Protein AF-A0A6A6ZKW9-F1 (afdb_monomer_lite)

pLDDT: mean 72.78, std 17.3, range [26.0, 94.5]

Organism: NCBI:txid1469910

Secondary structure (DSSP, 8-state):
--SS-S-BTT-EETTEEGGGHHHHHT-EE-TTT-TT-EEPPPSSTTS-PPPTT-GGGEES-EEGGGGGGG-TTEEEESSS----SS--PPP-EEEEEESSSSSPPEE-TTTTHHHHHHHHHTTT---SPPTTEEEEEPPGGG--GGGS---TTT-S-----EEEEETTEEEEEESS---B---SS----B---SEEEEEES--------S-PPP--------

Structure (mmCIF, N/CA/C/O backbone):
data_AF-A0A6A6ZKW9-F1
#
_entry.id   AF-A0A6A6ZKW9-F1
#
loop_
_atom_site.group_PDB
_atom_site.id
_atom_site.type_symbol
_atom_site.label_atom_id
_atom_site.label_alt_id
_atom_site.label_comp_id
_atom_site.label_asym_id
_atom_site.label_entity_id
_atom_site.label_seq_id
_atom_site.pdbx_PDB_ins_code
_atom_site.Cartn_x
_atom_site.Cartn_y
_atom_site.Cartn_z
_atom_site.occupancy
_atom_site.B_iso_or_equiv
_atom_site.auth_seq_id
_atom_site.auth_comp_id
_atom_site.auth_asym_id
_atom_site.auth_atom_id
_atom_site.pdbx_PDB_model_num
ATOM 1 N N . MET A 1 1 ? -8.886 -6.008 -12.841 1.00 26.00 1 MET A N 1
ATOM 2 C CA . MET A 1 1 ? -8.686 -6.146 -11.377 1.00 26.00 1 MET A CA 1
ATOM 3 C C . MET A 1 1 ? -8.340 -7.610 -11.151 1.00 26.00 1 MET A C 1
ATOM 5 O O . MET A 1 1 ? -9.188 -8.441 -11.425 1.00 26.00 1 MET A O 1
ATOM 9 N N . THR A 1 2 ? -7.098 -7.978 -10.854 1.00 32.62 2 THR A N 1
ATOM 10 C CA . THR A 1 2 ? -6.293 -7.425 -9.756 1.00 32.62 2 THR A CA 1
ATOM 11 C C . THR A 1 2 ? -4.821 -7.342 -10.152 1.00 32.62 2 THR A C 1
ATOM 13 O O . THR A 1 2 ? -4.245 -8.343 -10.561 1.00 32.62 2 THR A O 1
ATOM 16 N N . ALA A 1 3 ? -4.225 -6.161 -9.970 1.00 39.31 3 ALA A N 1
ATOM 17 C CA . ALA A 1 3 ? -2.783 -6.031 -9.835 1.00 39.31 3 ALA A CA 1
ATOM 18 C C . ALA A 1 3 ? -2.370 -6.891 -8.633 1.00 39.31 3 ALA A C 1
ATOM 20 O O . ALA A 1 3 ? -2.739 -6.564 -7.505 1.00 39.31 3 ALA A O 1
ATOM 21 N N . LEU A 1 4 ? -1.678 -7.996 -8.914 1.00 49.12 4 LEU A N 1
ATOM 22 C CA . LEU A 1 4 ? -1.012 -8.905 -7.979 1.00 49.12 4 LEU A CA 1
ATOM 23 C C . LEU A 1 4 ? -1.960 -9.631 -6.989 1.00 49.12 4 LEU A C 1
ATOM 25 O O . LEU A 1 4 ? -2.783 -9.040 -6.292 1.00 49.12 4 LEU A O 1
ATOM 29 N N . GLY A 1 5 ? -1.859 -10.963 -6.955 1.00 55.72 5 GLY A N 1
ATOM 30 C CA . GLY A 1 5 ? -2.664 -11.853 -6.109 1.00 55.72 5 GLY A CA 1
ATOM 31 C C . GLY A 1 5 ? -2.456 -11.659 -4.592 1.00 55.72 5 GLY A C 1
ATOM 32 O O . GLY A 1 5 ? -1.888 -10.663 -4.156 1.00 55.72 5 GLY A O 1
ATOM 33 N N . PRO A 1 6 ? -2.877 -12.611 -3.737 1.00 57.44 6 PRO A N 1
ATOM 34 C CA . PRO A 1 6 ? -2.812 -12.495 -2.269 1.00 57.44 6 PRO A CA 1
ATOM 35 C C . PRO A 1 6 ? -1.389 -12.403 -1.675 1.00 57.44 6 PRO A C 1
ATOM 37 O O . PRO A 1 6 ? -1.235 -12.391 -0.457 1.00 57.44 6 PRO A O 1
ATOM 40 N N . ASN A 1 7 ? -0.358 -12.302 -2.510 1.00 70.75 7 ASN A N 1
ATOM 41 C CA . ASN A 1 7 ? 1.054 -12.453 -2.178 1.00 70.75 7 ASN A CA 1
ATOM 42 C C . ASN A 1 7 ? 1.712 -11.142 -1.723 1.00 70.75 7 ASN A C 1
ATOM 44 O O . ASN A 1 7 ? 2.903 -10.920 -1.940 1.00 70.75 7 ASN A O 1
ATOM 48 N N . TYR A 1 8 ? 0.946 -10.233 -1.126 1.00 74.75 8 TYR A N 1
ATOM 49 C CA . TYR A 1 8 ? 1.520 -9.031 -0.537 1.00 74.75 8 TYR A CA 1
ATOM 50 C C . TYR A 1 8 ? 2.124 -9.361 0.824 1.00 74.75 8 TYR A C 1
ATOM 52 O O . TYR A 1 8 ? 1.479 -9.976 1.676 1.00 74.75 8 TYR A O 1
ATOM 60 N N . ILE A 1 9 ? 3.343 -8.882 1.065 1.00 82.19 9 ILE A N 1
ATOM 61 C CA . ILE A 1 9 ? 3.972 -8.925 2.387 1.00 82.19 9 ILE A CA 1
ATOM 62 C C . ILE A 1 9 ? 3.022 -8.317 3.432 1.00 82.19 9 ILE A C 1
ATOM 64 O O . ILE A 1 9 ? 2.479 -7.227 3.252 1.00 82.19 9 ILE A O 1
ATOM 68 N N . GLY A 1 10 ? 2.814 -9.043 4.532 1.00 81.94 10 GLY A N 1
ATOM 69 C CA . GLY A 1 10 ? 1.902 -8.653 5.614 1.00 81.94 10 GLY A CA 1
ATOM 70 C C . GLY A 1 10 ? 0.422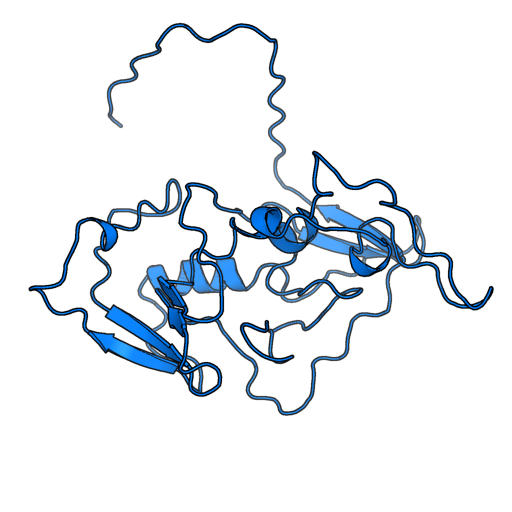 -8.938 5.344 1.00 81.94 10 GLY A C 1
ATOM 71 O O . GLY A 1 10 ? -0.390 -8.815 6.259 1.00 81.94 10 GLY A O 1
ATOM 72 N N . GLY A 1 11 ? 0.059 -9.344 4.126 1.00 86.56 11 GLY A N 1
ATOM 73 C CA . GLY A 1 11 ? -1.304 -9.699 3.751 1.00 86.56 11 GLY A CA 1
ATOM 74 C C . GLY A 1 11 ? -2.300 -8.560 3.920 1.00 86.56 11 GLY A C 1
ATOM 75 O O . GLY A 1 11 ? -2.074 -7.432 3.476 1.00 86.56 11 GLY A O 1
ATOM 76 N N . PHE A 1 12 ? -3.433 -8.873 4.548 1.00 86.19 12 PHE A N 1
ATOM 77 C CA . PHE A 1 12 ? -4.554 -7.952 4.698 1.00 86.19 12 PHE A CA 1
ATOM 78 C C . PHE A 1 12 ? -4.962 -7.797 6.161 1.00 86.19 12 PHE A C 1
ATOM 80 O O . PHE A 1 12 ? -5.108 -8.780 6.888 1.00 86.19 12 PHE A O 1
ATOM 87 N N . VAL A 1 13 ? -5.250 -6.561 6.563 1.00 87.31 13 VAL A N 1
ATOM 88 C CA . VAL A 1 13 ? -5.859 -6.233 7.854 1.00 87.31 13 VAL A CA 1
ATOM 89 C C . VAL A 1 13 ? -7.264 -5.704 7.601 1.00 87.31 13 VAL A C 1
ATOM 91 O O . VAL A 1 13 ? -7.449 -4.685 6.937 1.00 87.31 13 VAL A O 1
ATOM 94 N N . ARG A 1 14 ? -8.286 -6.445 8.051 1.00 84.31 14 ARG A N 1
ATOM 95 C CA . ARG A 1 14 ? -9.705 -6.139 7.754 1.00 84.31 14 ARG A CA 1
ATOM 96 C C . ARG A 1 14 ? -9.946 -5.785 6.269 1.00 84.31 14 ARG A C 1
ATOM 98 O O . ARG A 1 14 ? -10.653 -4.835 5.958 1.00 84.31 14 ARG A O 1
ATOM 105 N N . GLY A 1 15 ? -9.337 -6.524 5.341 1.00 82.25 15 GLY A N 1
ATOM 106 C CA . GLY A 1 15 ? -9.510 -6.315 3.895 1.00 82.25 15 GLY A CA 1
ATOM 107 C C . GLY A 1 15 ? -8.736 -5.137 3.287 1.00 82.25 15 GLY A C 1
ATOM 108 O O . GLY A 1 15 ? -8.914 -4.857 2.105 1.00 82.25 15 GLY A O 1
ATOM 109 N N . LEU A 1 16 ? -7.880 -4.452 4.050 1.00 87.75 16 LEU A N 1
ATOM 110 C CA . LEU A 1 16 ? -6.935 -3.462 3.526 1.00 87.75 16 LEU A CA 1
ATOM 111 C C . LEU A 1 16 ? -5.546 -4.099 3.368 1.00 87.75 16 LEU A C 1
ATOM 113 O O . LEU A 1 16 ? -5.110 -4.782 4.299 1.00 87.75 16 LEU A O 1
ATOM 117 N N . PRO A 1 17 ? -4.850 -3.899 2.234 1.00 88.06 17 PRO A N 1
ATOM 118 C CA . PRO A 1 17 ? -3.503 -4.425 2.035 1.00 88.06 17 PRO A CA 1
ATOM 119 C C . PRO A 1 17 ? -2.532 -3.765 3.016 1.00 88.06 17 PRO A C 1
ATOM 121 O O . PRO A 1 17 ? -2.342 -2.549 2.995 1.00 88.06 17 PRO A O 1
ATOM 124 N N . VAL A 1 18 ? -1.902 -4.569 3.872 1.00 90.19 18 VAL A N 1
ATOM 125 C CA . VAL A 1 18 ? -0.983 -4.086 4.913 1.00 90.19 18 VAL A CA 1
ATOM 126 C C . VAL A 1 18 ? 0.213 -3.373 4.291 1.00 90.19 18 VAL A C 1
ATOM 128 O O . VAL A 1 18 ? 0.577 -2.278 4.723 1.00 90.19 18 VAL A O 1
ATOM 131 N N . MET A 1 19 ? 0.762 -3.936 3.214 1.00 89.50 19 MET A N 1
ATOM 132 C CA . MET A 1 19 ? 1.880 -3.340 2.491 1.00 89.50 19 MET A CA 1
ATOM 133 C C . MET A 1 19 ? 1.607 -1.903 2.053 1.00 89.50 19 MET A C 1
ATOM 135 O O . MET A 1 19 ? 2.557 -1.142 2.021 1.00 89.50 19 MET A O 1
ATOM 139 N N . PHE A 1 20 ? 0.355 -1.524 1.777 1.00 89.81 20 PHE A N 1
ATOM 140 C CA . PHE A 1 20 ? -0.055 -0.196 1.303 1.00 89.81 20 PHE A CA 1
ATOM 141 C C . PHE A 1 20 ? -0.958 0.535 2.308 1.00 89.81 20 PHE A C 1
ATOM 143 O O . PHE A 1 20 ? -1.770 1.366 1.907 1.00 89.81 20 PHE A O 1
ATOM 150 N N . LEU A 1 21 ? -0.865 0.207 3.601 1.00 91.56 21 LEU A N 1
ATOM 151 C CA . LEU A 1 21 ? -1.880 0.571 4.593 1.00 91.56 21 LEU A CA 1
ATOM 152 C C . LEU A 1 21 ? -2.215 2.071 4.636 1.00 91.56 21 LEU A C 1
ATOM 154 O O . LEU A 1 21 ? -3.399 2.399 4.671 1.00 91.56 21 LEU A O 1
ATOM 158 N N . ASP A 1 22 ? -1.230 2.971 4.587 1.00 91.56 22 ASP A N 1
ATOM 159 C CA . ASP A 1 22 ? -1.482 4.420 4.614 1.00 91.56 22 ASP A CA 1
ATOM 160 C C . ASP A 1 22 ? -2.340 4.846 3.430 1.00 91.56 22 ASP A C 1
ATOM 162 O O . ASP A 1 22 ? -3.392 5.447 3.624 1.00 91.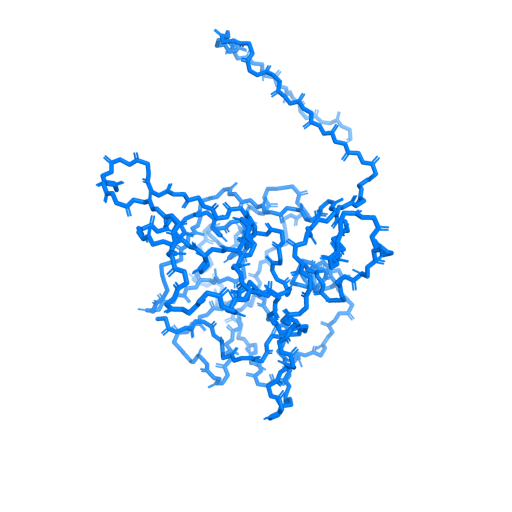56 22 ASP A O 1
ATOM 166 N N . ALA A 1 23 ? -1.938 4.477 2.214 1.00 88.69 23 ALA A N 1
ATOM 167 C CA . ALA A 1 23 ? -2.688 4.800 1.005 1.00 88.69 23 ALA A CA 1
ATOM 168 C C . ALA A 1 23 ? -4.054 4.107 0.983 1.00 88.69 23 ALA A C 1
ATOM 170 O O . ALA A 1 23 ? -5.062 4.711 0.616 1.00 88.69 23 ALA A O 1
ATOM 171 N N . ALA A 1 24 ? -4.113 2.860 1.447 1.00 89.25 24 ALA A N 1
ATOM 172 C CA . ALA A 1 24 ? -5.344 2.098 1.511 1.00 89.25 24 ALA A CA 1
ATOM 173 C C . ALA A 1 24 ? -6.362 2.765 2.452 1.00 89.25 24 ALA A C 1
ATOM 175 O O . ALA A 1 24 ? -7.540 2.827 2.105 1.00 89.25 24 ALA A O 1
ATOM 176 N N . LEU A 1 25 ? -5.919 3.320 3.590 1.00 91.00 25 LEU A N 1
ATOM 177 C CA . LEU A 1 25 ? -6.742 4.066 4.554 1.00 91.00 25 LEU A CA 1
ATOM 178 C C . LEU A 1 25 ? -7.237 5.424 4.036 1.00 91.00 25 LEU A C 1
ATOM 180 O O . LEU A 1 25 ? -8.188 5.962 4.601 1.00 91.00 25 LEU A O 1
ATOM 184 N N . LEU A 1 26 ? -6.650 5.961 2.961 1.00 87.69 26 LEU A N 1
ATOM 185 C CA . LEU A 1 26 ? -7.111 7.194 2.313 1.00 87.69 26 LEU A CA 1
ATOM 186 C C . LEU A 1 26 ? -8.345 6.984 1.430 1.00 87.69 26 LEU A C 1
ATOM 188 O O . LEU A 1 26 ? -8.763 7.929 0.764 1.00 87.69 26 LEU A O 1
ATOM 192 N N . TRP A 1 27 ? -8.930 5.779 1.396 1.00 85.56 27 TRP A N 1
ATOM 193 C CA . TRP A 1 27 ? -10.137 5.508 0.617 1.00 85.56 27 TRP A CA 1
ATOM 194 C C . TRP A 1 27 ? -11.231 6.548 0.917 1.00 85.56 27 TRP A C 1
ATOM 196 O O . TRP A 1 27 ? -11.514 6.883 2.068 1.00 85.56 27 TRP A O 1
ATOM 206 N N . GLN A 1 28 ? -11.861 7.075 -0.134 1.00 80.50 28 GLN A N 1
ATOM 207 C CA . GLN A 1 28 ? -12.944 8.051 -0.014 1.00 80.50 28 GLN A CA 1
ATOM 208 C C . GLN A 1 28 ? -14.197 7.569 -0.739 1.00 80.50 28 GLN A C 1
ATOM 210 O O . GLN A 1 28 ? -14.157 6.806 -1.708 1.00 80.50 28 GLN A O 1
ATOM 215 N N . ARG A 1 29 ? -15.342 8.076 -0.285 1.00 80.50 29 ARG A N 1
ATOM 216 C CA . ARG A 1 29 ? -16.604 7.976 -1.017 1.00 80.50 29 ARG A CA 1
ATOM 217 C C . ARG A 1 29 ? -16.510 8.769 -2.326 1.00 80.50 29 ARG A C 1
ATOM 219 O O . ARG A 1 29 ? -15.962 9.869 -2.352 1.00 80.50 29 ARG A O 1
ATOM 226 N N . TYR A 1 30 ? -17.140 8.266 -3.387 1.00 78.25 30 TYR A N 1
ATOM 227 C CA . TYR A 1 30 ? -17.291 9.025 -4.629 1.00 78.25 30 TYR A CA 1
ATOM 228 C C . TYR A 1 30 ? -18.229 10.250 -4.440 1.00 78.25 30 TYR A C 1
ATOM 230 O O . TYR A 1 30 ? -19.381 10.073 -4.016 1.00 78.25 30 TYR A O 1
ATOM 238 N N . PRO A 1 31 ? -17.774 11.491 -4.719 1.00 63.19 31 PRO A N 1
ATOM 239 C CA . PRO A 1 31 ? -18.418 12.704 -4.202 1.00 63.19 31 PRO A CA 1
ATOM 240 C C . PRO A 1 31 ? -19.731 13.102 -4.892 1.00 63.19 31 PRO A C 1
ATOM 242 O O . PRO A 1 31 ? -20.562 13.735 -4.247 1.00 63.19 31 PRO A O 1
ATOM 245 N N . LEU A 1 32 ? -19.968 12.722 -6.154 1.00 57.66 32 LEU A N 1
ATOM 246 C CA . LEU A 1 32 ? -20.980 13.428 -6.959 1.00 57.66 32 LEU A CA 1
ATOM 247 C C . LEU A 1 32 ? -22.313 12.696 -7.189 1.00 57.66 32 LEU A C 1
ATOM 249 O O . LEU A 1 32 ? -23.316 13.367 -7.397 1.00 57.66 32 LEU A O 1
ATOM 253 N N . PHE A 1 33 ? -22.390 11.362 -7.078 1.00 53.28 33 PHE A N 1
ATOM 254 C CA . PHE A 1 33 ? -23.622 10.634 -7.459 1.00 53.28 33 PHE A CA 1
ATOM 255 C C . PHE A 1 33 ? -24.011 9.440 -6.574 1.00 53.28 33 PHE A C 1
ATOM 257 O O . PHE A 1 33 ? -25.017 8.781 -6.828 1.00 53.28 33 PHE A O 1
ATOM 264 N N . ALA A 1 34 ? -23.272 9.155 -5.500 1.00 58.88 34 ALA A N 1
ATOM 265 C CA . ALA A 1 34 ? -23.531 7.972 -4.681 1.00 58.88 34 ALA A CA 1
ATOM 266 C C . ALA A 1 34 ? -24.670 8.201 -3.663 1.00 58.88 34 ALA A C 1
ATOM 268 O O . ALA A 1 34 ? -24.431 8.318 -2.456 1.00 58.88 34 ALA A O 1
ATOM 269 N N . ARG A 1 35 ? -25.930 8.232 -4.128 1.00 62.44 35 ARG A N 1
ATOM 270 C CA . ARG A 1 35 ? -27.044 7.795 -3.266 1.00 62.44 35 ARG A CA 1
ATOM 271 C C . ARG A 1 35 ? -26.743 6.350 -2.855 1.00 62.44 35 ARG A C 1
ATOM 273 O O . ARG A 1 35 ? -26.345 5.545 -3.687 1.00 62.44 35 ARG A O 1
ATOM 280 N N . GLY A 1 36 ? -26.884 6.035 -1.570 1.00 68.25 36 GLY A N 1
ATOM 281 C CA . GLY A 1 36 ? -26.638 4.679 -1.078 1.00 68.25 36 GLY A CA 1
ATOM 282 C C . GLY A 1 36 ? -25.203 4.377 -0.642 1.00 68.25 36 GLY A C 1
ATOM 283 O O . GLY A 1 36 ? -24.869 3.202 -0.549 1.00 68.25 36 GLY A O 1
ATOM 284 N N . PHE A 1 37 ? -24.370 5.375 -0.310 1.00 81.06 37 PHE A N 1
ATOM 285 C CA . PHE A 1 37 ? -23.181 5.100 0.508 1.00 81.06 37 PHE A CA 1
ATOM 286 C C . PHE A 1 37 ? -23.599 4.882 1.967 1.00 81.06 37 PHE A C 1
ATOM 288 O O . PHE A 1 37 ? -24.061 5.816 2.624 1.00 81.06 37 PHE A O 1
ATOM 295 N N . HIS A 1 38 ? -23.493 3.656 2.468 1.00 83.56 38 HIS A N 1
ATOM 296 C CA . HIS A 1 38 ? -24.010 3.291 3.788 1.00 83.56 38 HIS A CA 1
ATOM 297 C C . HIS A 1 38 ? -23.157 2.213 4.448 1.00 83.56 38 HIS A C 1
ATOM 299 O O . HIS A 1 38 ? -22.420 1.488 3.787 1.00 83.56 38 HIS A O 1
ATOM 305 N N . ARG A 1 39 ? -23.264 2.086 5.771 1.00 84.06 39 ARG A N 1
ATOM 306 C CA . ARG A 1 39 ? -22.645 0.972 6.495 1.00 84.06 39 ARG A CA 1
ATOM 307 C C . ARG A 1 39 ? -23.393 -0.313 6.175 1.00 84.06 39 ARG A C 1
ATOM 309 O O . ARG A 1 39 ? -24.611 -0.369 6.356 1.00 84.06 39 ARG A O 1
ATOM 316 N N . VAL A 1 40 ? -22.666 -1.336 5.734 1.00 82.38 40 VAL A N 1
ATOM 317 C CA . VAL A 1 40 ? -23.250 -2.660 5.506 1.00 82.38 40 VAL A CA 1
ATOM 318 C C . VAL A 1 40 ? -23.683 -3.217 6.856 1.00 82.38 40 VAL A C 1
ATOM 320 O O . VAL A 1 40 ? -22.884 -3.306 7.792 1.00 82.38 40 VAL A O 1
ATOM 323 N N . LYS A 1 41 ? -24.968 -3.559 6.978 1.00 77.62 41 LYS A N 1
ATOM 324 C CA . LYS A 1 41 ? -25.482 -4.213 8.181 1.00 77.62 41 LYS A CA 1
ATOM 325 C C . LYS A 1 41 ? -25.028 -5.676 8.175 1.00 77.62 41 LYS A C 1
ATOM 327 O O . LYS A 1 41 ? -25.205 -6.342 7.154 1.00 77.62 41 LYS A O 1
ATOM 332 N N . PRO A 1 42 ? -24.475 -6.196 9.283 1.00 71.50 42 PRO A N 1
ATOM 333 C CA . PRO A 1 42 ? -24.168 -7.614 9.387 1.00 71.50 42 PRO A CA 1
ATOM 334 C C . PRO A 1 42 ? -25.428 -8.447 9.148 1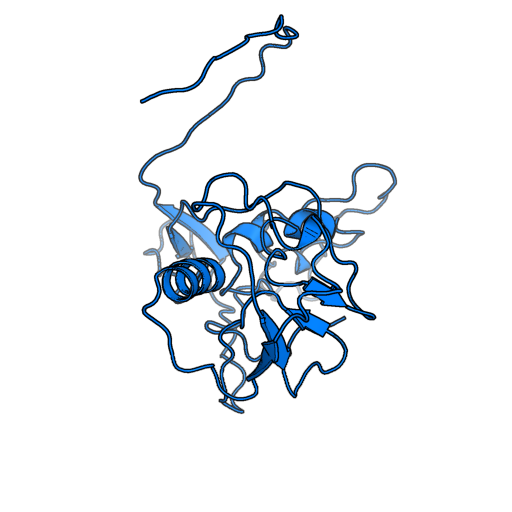.00 71.50 42 PRO A C 1
ATOM 336 O O . PRO A 1 42 ? -26.481 -8.156 9.714 1.00 71.50 42 PRO A O 1
ATOM 339 N N . SER A 1 43 ? -25.321 -9.509 8.350 1.00 67.56 43 SER A N 1
ATOM 340 C CA . SER A 1 43 ? -26.425 -10.456 8.139 1.00 67.56 43 SER A CA 1
ATOM 341 C C . SER A 1 43 ? -26.728 -11.294 9.386 1.00 67.56 43 SER A C 1
ATOM 343 O O . SER A 1 43 ? -27.809 -11.867 9.499 1.00 67.56 43 SER A O 1
ATOM 345 N N . LYS A 1 44 ? -25.787 -11.362 10.340 1.00 65.94 44 LYS A N 1
ATOM 346 C CA . LYS A 1 44 ? -25.932 -12.075 11.612 1.00 65.94 44 LYS A CA 1
ATOM 347 C C . LYS A 1 44 ? -25.577 -11.157 12.790 1.00 65.94 44 LYS A C 1
ATOM 349 O O . LYS A 1 44 ? -24.506 -10.556 12.771 1.00 65.94 44 LYS A O 1
ATOM 354 N N . PRO A 1 45 ? -26.387 -11.128 13.865 1.00 57.44 45 PRO A N 1
ATOM 355 C CA . PRO A 1 45 ? -26.170 -10.261 15.032 1.00 57.44 45 PRO A CA 1
ATOM 356 C C . PRO A 1 45 ? -24.898 -10.583 15.840 1.00 57.44 45 PRO A C 1
ATOM 358 O O . PRO A 1 45 ? -24.501 -9.797 16.692 1.00 57.44 45 PRO A O 1
ATOM 361 N N . ARG A 1 46 ? -24.253 -11.731 15.579 1.00 52.44 46 ARG A N 1
ATOM 362 C CA . ARG A 1 46 ? -22.996 -12.169 16.211 1.00 52.44 46 ARG A CA 1
ATOM 363 C C . ARG A 1 46 ? -21.751 -12.013 15.331 1.00 52.44 46 ARG A C 1
ATOM 365 O O . ARG A 1 46 ? -20.670 -12.373 15.782 1.00 52.44 46 ARG A O 1
ATOM 372 N N . SER A 1 47 ? -21.872 -11.524 14.093 1.00 57.81 47 SER A N 1
ATOM 373 C CA . SER A 1 47 ? -20.678 -11.209 13.304 1.00 57.81 47 SER A CA 1
ATOM 374 C C . SER A 1 47 ? -20.171 -9.845 13.750 1.00 57.81 47 SER A C 1
ATOM 376 O O . SER A 1 47 ? -20.914 -8.867 13.703 1.00 57.81 47 SER A O 1
ATOM 378 N N . ASP A 1 48 ? -18.916 -9.785 14.191 1.00 67.69 48 ASP A N 1
ATOM 379 C CA . ASP A 1 48 ? -18.242 -8.533 14.516 1.00 67.69 48 ASP A CA 1
ATOM 380 C C . ASP A 1 48 ? -18.491 -7.510 13.407 1.00 67.69 48 ASP A C 1
ATOM 382 O O . ASP A 1 48 ? -18.138 -7.741 12.247 1.00 67.69 48 ASP A O 1
ATOM 386 N N . CYS A 1 49 ? -19.130 -6.388 13.747 1.00 71.94 49 CYS A N 1
ATOM 387 C CA . CYS A 1 49 ? -19.244 -5.270 12.824 1.00 71.94 49 CYS A CA 1
ATOM 388 C C . CYS A 1 49 ? -17.835 -4.901 12.353 1.00 71.94 49 CYS A C 1
ATOM 390 O O . CYS A 1 49 ? -16.943 -4.674 13.177 1.00 71.94 49 CYS A O 1
ATOM 392 N N . LEU A 1 50 ? -17.636 -4.830 11.035 1.00 81.56 50 LEU A N 1
ATOM 393 C CA . LEU A 1 50 ? -16.363 -4.386 10.479 1.00 81.56 50 LEU A CA 1
ATOM 394 C C . LEU A 1 50 ? -16.025 -2.994 11.026 1.00 81.56 50 LEU A C 1
ATOM 396 O O . LEU A 1 50 ? -16.937 -2.189 11.231 1.00 81.56 50 LEU A O 1
ATOM 400 N N . PRO A 1 51 ? -14.750 -2.663 11.262 1.00 85.88 51 PRO A N 1
ATOM 401 C CA . PRO A 1 51 ? -14.394 -1.335 11.742 1.00 85.88 51 PRO A CA 1
ATOM 402 C C . PRO A 1 51 ? -14.814 -0.215 10.780 1.00 85.88 51 PRO A C 1
ATOM 404 O O . PRO A 1 51 ? -15.078 -0.439 9.598 1.00 85.88 51 PRO A O 1
ATOM 407 N N . THR A 1 52 ? -14.902 1.020 11.271 1.00 85.81 52 THR A N 1
ATOM 408 C CA . THR A 1 52 ? -15.276 2.177 10.435 1.00 85.81 52 THR A CA 1
ATOM 409 C C . THR A 1 52 ? -14.219 2.517 9.389 1.00 85.81 52 THR A C 1
ATOM 411 O O . THR A 1 52 ? -14.573 2.946 8.296 1.00 85.81 52 THR A O 1
ATOM 414 N N . TRP A 1 53 ? -12.948 2.255 9.694 1.00 88.25 53 TRP A N 1
ATOM 415 C CA . TRP A 1 53 ? -11.800 2.465 8.807 1.00 88.25 53 TRP A CA 1
ATOM 416 C C . TRP A 1 53 ? -11.649 1.387 7.721 1.00 88.25 53 TRP A C 1
ATOM 418 O O . TRP A 1 53 ? -10.875 1.554 6.785 1.00 88.25 53 TRP A O 1
ATOM 428 N N . CYS A 1 54 ? -12.403 0.292 7.815 1.00 86.75 54 CYS A N 1
ATOM 429 C CA . CYS A 1 54 ? -12.403 -0.791 6.842 1.00 86.75 54 CYS A CA 1
ATOM 430 C C . CYS A 1 54 ? -13.379 -0.478 5.695 1.00 86.75 54 CYS A C 1
ATOM 432 O O . CYS A 1 54 ? -14.584 -0.342 5.928 1.00 86.75 54 CYS A O 1
ATOM 434 N N . TRP A 1 55 ? -12.871 -0.396 4.461 1.00 83.44 55 TRP A N 1
ATOM 435 C CA . TRP A 1 55 ? -13.669 -0.057 3.276 1.00 83.44 55 TRP A CA 1
ATOM 436 C C . TRP A 1 55 ? -14.773 -1.080 2.976 1.00 83.44 55 TRP A C 1
ATOM 438 O O . TRP A 1 55 ? -15.876 -0.691 2.605 1.00 83.44 55 TRP A O 1
ATOM 448 N N . THR A 1 56 ? -14.530 -2.373 3.224 1.00 82.88 56 THR A N 1
ATOM 449 C CA . THR A 1 56 ? -15.525 -3.441 3.004 1.00 82.88 56 THR A CA 1
ATOM 450 C C . THR A 1 56 ? -16.694 -3.389 3.992 1.00 82.88 56 THR A C 1
ATOM 452 O O . THR A 1 56 ? -17.709 -4.052 3.790 1.00 82.88 56 THR A O 1
ATOM 455 N N . GLY A 1 57 ? -16.602 -2.566 5.045 1.00 84.81 57 GLY A N 1
ATOM 456 C CA . GLY A 1 57 ? -17.720 -2.250 5.937 1.00 84.81 57 GLY A CA 1
ATOM 457 C C . GLY A 1 57 ? -18.740 -1.272 5.343 1.00 84.81 57 GLY A C 1
ATOM 458 O O . GLY A 1 57 ? -19.718 -0.930 6.017 1.00 84.81 57 GLY A O 1
ATOM 459 N N . TRP A 1 58 ? -18.521 -0.796 4.118 1.00 85.00 58 TRP A N 1
ATOM 460 C CA . TRP A 1 58 ? -19.353 0.195 3.446 1.00 85.00 58 TRP A CA 1
ATOM 461 C C . TRP A 1 58 ? -19.880 -0.340 2.112 1.00 85.00 58 TRP A C 1
ATOM 463 O O . TRP A 1 58 ? -19.154 -0.961 1.345 1.00 85.00 58 TRP A O 1
ATOM 473 N N . GLY A 1 59 ? -21.161 -0.097 1.842 1.00 85.25 59 GLY A N 1
ATOM 474 C CA . GLY A 1 59 ? -21.789 -0.327 0.546 1.00 85.25 59 GLY A CA 1
ATOM 475 C C . GLY A 1 59 ? -21.826 0.973 -0.250 1.00 85.25 59 GLY A C 1
ATOM 476 O O . GLY A 1 59 ? -22.081 2.029 0.328 1.00 85.25 59 GLY A O 1
ATOM 477 N N . GLY A 1 60 ? -21.582 0.896 -1.560 1.00 83.56 60 GLY A N 1
ATOM 478 C CA . GLY A 1 60 ? -21.582 2.033 -2.488 1.00 83.56 60 GLY A CA 1
ATOM 479 C C . GLY A 1 60 ? -20.283 2.153 -3.294 1.00 83.56 60 GLY A C 1
ATOM 480 O O . GLY A 1 60 ? -19.398 1.307 -3.198 1.00 83.56 60 GLY A O 1
ATOM 481 N N . HIS A 1 61 ? -20.168 3.212 -4.100 1.00 81.31 61 HIS A N 1
ATOM 482 C CA . HIS A 1 61 ? -18.993 3.442 -4.946 1.00 81.31 61 HIS A CA 1
ATOM 483 C C . HIS A 1 61 ? -17.848 4.108 -4.172 1.00 81.31 61 HIS A C 1
ATOM 485 O O . HIS A 1 61 ? -17.993 5.214 -3.636 1.00 81.31 61 HIS A O 1
ATOM 491 N N . ILE A 1 62 ? -16.697 3.439 -4.162 1.00 79.94 62 ILE A N 1
ATOM 492 C CA . ILE A 1 62 ? -15.433 3.956 -3.631 1.00 79.94 62 ILE A CA 1
ATOM 493 C C . ILE A 1 62 ? -14.675 4.650 -4.757 1.00 79.94 62 ILE A C 1
ATOM 495 O O . ILE A 1 62 ? -14.646 4.175 -5.894 1.00 79.94 62 ILE A O 1
ATOM 499 N N . ARG A 1 63 ? -14.056 5.785 -4.441 1.00 79.44 63 ARG A N 1
ATOM 500 C CA . ARG A 1 63 ? -13.169 6.484 -5.364 1.00 79.44 63 ARG A CA 1
ATOM 501 C C . ARG A 1 63 ? -11.824 5.753 -5.413 1.00 79.44 63 ARG A C 1
ATOM 503 O O . ARG A 1 63 ? -11.016 5.894 -4.504 1.00 79.44 63 ARG A O 1
ATOM 510 N N . LEU A 1 64 ? -11.577 5.003 -6.488 1.00 73.31 64 LEU A N 1
ATOM 511 C CA . LEU A 1 64 ? -10.291 4.318 -6.707 1.00 73.31 64 LEU A CA 1
ATOM 512 C C . LEU A 1 64 ? -9.121 5.303 -6.843 1.00 73.31 64 LEU A C 1
ATOM 514 O O . LEU A 1 64 ? -8.024 5.013 -6.382 1.00 73.31 64 LEU A O 1
ATOM 518 N N . ALA A 1 65 ? -9.399 6.506 -7.354 1.00 73.69 65 ALA A N 1
ATOM 519 C CA . ALA A 1 65 ? -8.454 7.619 -7.410 1.00 73.69 65 ALA A CA 1
ATOM 520 C C . ALA A 1 65 ? -7.896 8.047 -6.028 1.00 73.69 65 ALA A C 1
ATOM 522 O O . ALA A 1 65 ? -6.950 8.816 -5.927 1.00 73.69 65 ALA A O 1
ATOM 523 N N . SER A 1 66 ? -8.463 7.568 -4.918 1.00 72.62 66 SER A N 1
ATOM 524 C CA . SER A 1 66 ? -7.885 7.797 -3.590 1.00 72.62 66 SER A CA 1
ATOM 525 C C . SER A 1 66 ? -6.596 7.007 -3.335 1.00 72.62 66 SER A C 1
ATOM 527 O O . SER A 1 66 ? -5.894 7.307 -2.374 1.00 72.62 66 SER A O 1
ATOM 529 N N . TRP A 1 67 ? -6.289 5.996 -4.153 1.00 78.00 67 TRP A N 1
ATOM 530 C CA . TRP A 1 67 ? -5.105 5.140 -3.999 1.00 78.00 67 TRP A CA 1
ATOM 531 C C . TRP A 1 67 ? -3.948 5.519 -4.935 1.00 78.00 67 TRP A C 1
ATOM 533 O O . TRP A 1 67 ? -2.889 4.899 -4.872 1.00 78.00 67 TRP A O 1
ATOM 543 N N . GLU A 1 68 ? -4.122 6.556 -5.757 1.00 76.81 68 GLU A N 1
ATOM 544 C CA . GLU A 1 68 ? -3.138 7.019 -6.753 1.00 76.81 68 GLU A CA 1
ATOM 545 C C . GLU A 1 68 ? -1.777 7.335 -6.136 1.00 76.81 68 GLU A C 1
ATOM 547 O O . GLU A 1 68 ? -0.736 7.011 -6.703 1.00 76.81 68 GLU A O 1
ATOM 552 N N . GLY A 1 69 ? -1.779 7.879 -4.916 1.00 76.12 69 GLY A N 1
ATOM 553 C CA . GLY A 1 69 ? -0.557 8.229 -4.197 1.00 76.12 69 GLY A CA 1
ATOM 554 C C . GLY A 1 69 ? 0.375 7.048 -3.904 1.00 76.12 69 GLY A C 1
ATOM 555 O O . GLY A 1 69 ? 1.519 7.274 -3.513 1.00 76.12 69 GLY A O 1
ATOM 556 N N . ALA A 1 70 ? -0.080 5.808 -4.092 1.00 79.88 70 ALA A N 1
ATOM 557 C CA . ALA A 1 70 ? 0.742 4.612 -3.961 1.00 79.88 70 ALA A CA 1
ATOM 558 C C . ALA A 1 70 ? 0.803 3.756 -5.234 1.00 79.88 70 ALA A C 1
ATOM 560 O O . ALA A 1 70 ? 1.250 2.619 -5.147 1.00 79.88 70 ALA A O 1
ATOM 561 N N . SER A 1 71 ? 0.370 4.260 -6.398 1.00 79.38 71 SER A N 1
ATOM 562 C CA . SER A 1 71 ? 0.436 3.539 -7.683 1.00 79.38 71 SER A CA 1
ATOM 563 C C . SER A 1 71 ? 1.600 3.964 -8.582 1.00 79.38 71 SER A C 1
ATOM 565 O O . SER A 1 71 ? 1.644 3.588 -9.749 1.00 79.38 71 SER A O 1
ATOM 567 N N . ASP A 1 72 ? 2.555 4.730 -8.060 1.00 79.44 72 ASP A N 1
ATOM 568 C CA . ASP A 1 72 ? 3.705 5.254 -8.811 1.00 79.44 72 ASP A CA 1
ATOM 569 C C . ASP A 1 72 ? 4.719 4.178 -9.248 1.00 79.44 72 ASP A C 1
ATOM 571 O O . ASP A 1 72 ? 5.665 4.466 -9.979 1.00 79.44 72 ASP A O 1
ATOM 575 N N . TYR A 1 73 ? 4.524 2.934 -8.811 1.00 81.38 73 TYR A N 1
ATOM 576 C CA . TYR A 1 73 ? 5.242 1.764 -9.301 1.00 81.38 73 TYR A CA 1
ATOM 577 C C . TYR A 1 73 ? 4.758 1.314 -10.685 1.00 81.38 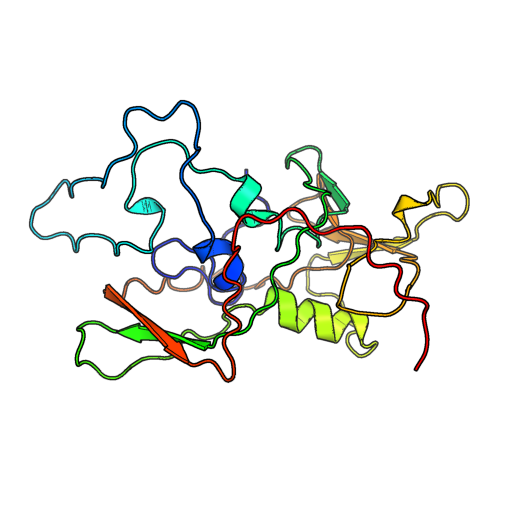73 TYR A C 1
ATOM 579 O O . TYR A 1 73 ? 5.501 0.628 -11.383 1.00 81.38 73 TYR A O 1
ATOM 587 N N . VAL A 1 74 ? 3.543 1.686 -11.108 1.00 82.75 74 VAL A N 1
ATOM 588 C CA . VAL A 1 74 ? 2.979 1.293 -12.407 1.00 82.75 74 VAL A CA 1
ATOM 589 C C . VAL A 1 74 ? 3.454 2.256 -13.494 1.00 82.75 74 VAL A C 1
ATOM 591 O O . VAL A 1 74 ? 3.226 3.461 -13.410 1.00 82.75 74 VAL A O 1
ATOM 594 N N . LYS A 1 75 ? 4.077 1.714 -14.544 1.00 80.06 75 LYS A N 1
ATOM 595 C CA . LYS A 1 75 ? 4.459 2.457 -15.752 1.00 80.06 75 LYS A CA 1
ATOM 596 C C . LYS A 1 75 ? 3.314 2.492 -16.752 1.00 80.06 75 LYS A C 1
ATOM 598 O O . LYS A 1 75 ? 2.909 3.562 -17.200 1.00 80.06 75 LYS A O 1
ATOM 603 N N . SER A 1 76 ? 2.811 1.321 -17.116 1.00 80.69 76 SER A N 1
ATOM 604 C CA . SER A 1 76 ? 1.704 1.175 -18.052 1.00 80.69 76 SER A CA 1
ATOM 605 C C . SER A 1 76 ? 0.968 -0.129 -17.765 1.00 80.69 76 SER A C 1
ATOM 607 O O . SER A 1 76 ? 1.550 -1.086 -17.264 1.00 80.69 76 SER A O 1
ATOM 609 N N . SER A 1 77 ? -0.329 -0.176 -18.039 1.00 81.06 77 SER A N 1
ATOM 610 C CA . SER A 1 77 ? -1.111 -1.400 -17.916 1.00 81.06 77 SER A CA 1
ATOM 611 C C . SER A 1 77 ? -2.258 -1.357 -18.903 1.00 81.06 77 SER A C 1
ATOM 613 O O . SER A 1 77 ? -2.906 -0.326 -19.083 1.00 81.06 77 SER A O 1
ATOM 615 N N . THR A 1 78 ? -2.544 -2.499 -19.514 1.00 78.25 78 THR A N 1
ATOM 616 C CA . THR A 1 78 ? -3.761 -2.670 -20.322 1.00 78.25 78 THR A CA 1
ATOM 617 C C . THR A 1 78 ? -4.993 -2.965 -19.459 1.00 78.25 78 THR A C 1
ATOM 619 O O . THR A 1 78 ? -6.118 -2.892 -19.949 1.00 78.25 78 THR A O 1
ATOM 622 N N . GLN A 1 79 ? -4.799 -3.282 -18.171 1.00 70.50 79 GLN A N 1
ATOM 623 C CA . GLN A 1 79 ? -5.862 -3.701 -17.249 1.00 70.50 79 GLN A CA 1
ATOM 624 C C . GLN A 1 79 ? -6.131 -2.711 -16.112 1.00 70.50 79 GLN A C 1
ATOM 626 O O . GLN A 1 79 ? -7.207 -2.744 -15.503 1.00 70.50 79 GLN A O 1
ATOM 631 N N . LEU A 1 80 ? -5.151 -1.874 -15.781 1.00 67.25 80 LEU A N 1
ATOM 632 C CA . LEU A 1 80 ? -5.241 -0.886 -14.716 1.00 67.25 80 LEU A CA 1
ATOM 633 C C . LEU A 1 80 ? -5.292 0.500 -15.335 1.00 67.25 80 LEU A C 1
ATOM 635 O O . LEU A 1 80 ? -4.518 0.825 -16.231 1.00 67.25 80 LEU A O 1
ATOM 639 N N . GLN A 1 81 ? -6.179 1.337 -14.811 1.00 62.03 81 GLN A N 1
ATOM 640 C CA . GLN A 1 81 ? -6.093 2.759 -15.083 1.00 62.03 81 GLN A CA 1
ATOM 641 C C . GLN A 1 81 ? -4.847 3.278 -14.359 1.00 62.03 81 GLN A C 1
ATOM 643 O O . GLN A 1 81 ? -4.819 3.350 -13.132 1.00 62.03 81 GLN A O 1
ATOM 648 N N . CYS A 1 82 ? -3.784 3.543 -15.117 1.00 57.16 82 CYS A N 1
ATOM 649 C CA . CYS A 1 82 ? -2.574 4.156 -14.592 1.00 57.16 82 CYS A CA 1
ATOM 650 C C . CYS A 1 82 ? -2.886 5.614 -14.273 1.00 57.16 82 CYS A C 1
ATOM 652 O O . CYS A 1 82 ? -3.247 6.385 -15.162 1.00 57.16 82 CYS A O 1
ATOM 654 N N . PHE A 1 83 ? -2.769 5.985 -13.005 1.00 56.78 83 PHE A N 1
ATOM 655 C CA . PHE A 1 83 ? -2.963 7.359 -12.581 1.00 56.78 83 P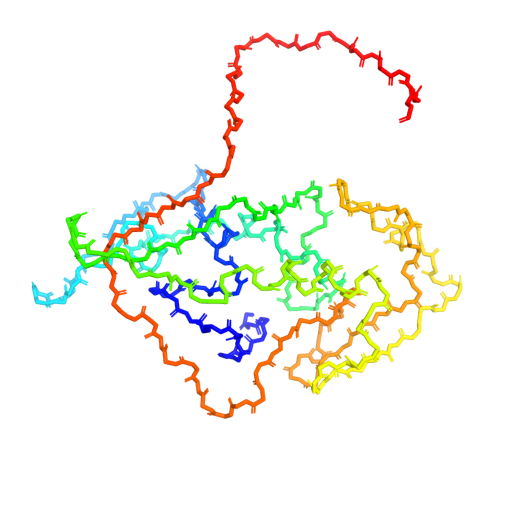HE A CA 1
ATOM 656 C C . PHE A 1 83 ? -1.598 8.031 -12.500 1.00 56.78 83 PHE A C 1
ATOM 658 O O . PHE A 1 83 ? -0.768 7.687 -11.663 1.00 56.78 83 PHE A O 1
ATOM 665 N N . THR A 1 84 ? -1.349 8.949 -13.427 1.00 51.25 84 THR A N 1
ATOM 666 C CA . THR A 1 84 ? -0.055 9.622 -13.597 1.00 51.25 84 THR A CA 1
ATOM 667 C C . THR A 1 84 ? -0.020 11.020 -12.979 1.00 51.25 84 THR A C 1
ATOM 669 O O . THR A 1 84 ? 0.905 11.783 -13.246 1.00 51.25 84 THR A O 1
ATOM 672 N N . GLU A 1 85 ? -1.003 11.401 -12.161 1.00 52.06 85 GLU A N 1
ATOM 673 C CA . GLU A 1 85 ? -1.138 12.787 -11.704 1.00 52.06 85 GLU A CA 1
ATOM 674 C C . GLU A 1 85 ? -0.675 12.992 -10.255 1.00 52.06 85 GLU A C 1
ATOM 676 O O . GLU A 1 85 ? -1.425 12.799 -9.302 1.00 52.06 85 GLU A O 1
ATOM 681 N N . GLY A 1 86 ? 0.583 13.433 -10.115 1.00 59.75 86 GLY A N 1
ATOM 682 C CA . GLY A 1 86 ? 1.076 14.420 -9.133 1.00 59.75 86 GLY A CA 1
ATOM 683 C C . GLY A 1 86 ? 0.925 14.159 -7.627 1.00 59.75 86 GLY A C 1
ATOM 684 O O . GLY A 1 86 ? 1.412 14.964 -6.829 1.00 59.75 86 GLY A O 1
ATOM 685 N N . SER A 1 87 ? 0.267 13.082 -7.208 1.00 68.25 87 SER A N 1
ATOM 686 C CA . SER A 1 87 ? 0.048 12.743 -5.805 1.00 68.25 87 SER A CA 1
ATOM 687 C C . SER A 1 87 ? 0.968 11.603 -5.370 1.00 68.25 87 SER A C 1
ATOM 689 O O . SER A 1 87 ? 1.249 10.673 -6.116 1.00 68.25 87 SER A O 1
ATOM 691 N N . CYS A 1 88 ? 1.484 11.698 -4.147 1.00 75.44 88 CYS A N 1
ATOM 692 C CA . CYS A 1 88 ? 2.351 10.691 -3.547 1.00 75.44 88 CYS A CA 1
ATOM 693 C C . CYS A 1 88 ? 1.979 10.554 -2.072 1.00 75.44 88 CYS A C 1
ATOM 695 O O . CYS A 1 88 ? 1.864 11.553 -1.353 1.00 75.44 88 CYS A O 1
ATOM 697 N N . THR A 1 89 ? 1.786 9.321 -1.618 1.00 81.31 89 THR A N 1
ATOM 698 C CA . THR A 1 89 ? 1.587 9.000 -0.210 1.00 81.31 89 THR A CA 1
ATOM 699 C C . THR A 1 89 ? 2.947 8.761 0.428 1.00 81.31 89 THR A C 1
ATOM 701 O O . THR A 1 89 ? 3.661 7.827 0.075 1.00 81.31 89 THR A O 1
ATOM 704 N N . ILE A 1 90 ? 3.294 9.598 1.403 1.00 84.50 90 ILE A N 1
ATOM 705 C CA . ILE A 1 90 ? 4.484 9.416 2.233 1.00 84.50 90 ILE A CA 1
ATOM 706 C C . ILE A 1 90 ? 4.020 8.817 3.561 1.00 84.50 90 ILE A C 1
ATOM 708 O O . ILE A 1 90 ? 3.249 9.477 4.262 1.00 84.50 90 ILE A O 1
ATOM 712 N N . PRO A 1 91 ? 4.466 7.604 3.925 1.00 87.06 91 PRO A N 1
ATOM 713 C CA . PRO A 1 91 ? 4.135 7.027 5.214 1.00 87.06 91 PRO A CA 1
ATOM 714 C C . PRO A 1 91 ? 4.747 7.834 6.356 1.00 87.06 91 PRO A C 1
ATOM 716 O O . PRO A 1 91 ? 5.968 7.970 6.439 1.00 87.06 91 PRO A O 1
ATOM 719 N N . LEU A 1 92 ? 3.901 8.374 7.233 1.00 86.31 92 LEU A N 1
ATOM 720 C CA . LEU A 1 92 ? 4.327 9.203 8.374 1.00 86.31 92 LEU A CA 1
ATOM 721 C C . LEU A 1 92 ? 4.033 8.557 9.725 1.00 86.31 92 LEU A C 1
ATOM 723 O O . LEU A 1 92 ? 4.548 9.003 10.751 1.00 86.31 92 LEU A O 1
ATOM 727 N N . VAL A 1 93 ? 3.176 7.539 9.737 1.00 89.88 93 VAL A N 1
ATOM 728 C CA . VAL A 1 93 ? 2.602 7.008 10.966 1.00 89.88 93 VAL A CA 1
ATOM 729 C C . VAL A 1 93 ? 2.887 5.522 11.108 1.00 89.88 93 VAL A C 1
ATOM 731 O O . VAL A 1 93 ? 2.949 4.772 10.137 1.00 89.88 93 VAL A O 1
ATOM 734 N N . GLU A 1 94 ? 3.038 5.092 12.354 1.00 92.75 94 GLU A N 1
ATOM 735 C CA . GLU A 1 94 ? 3.054 3.684 12.722 1.00 92.75 94 GLU A CA 1
ATOM 736 C C . GLU A 1 94 ? 1.676 3.298 13.254 1.00 92.75 94 GLU A C 1
ATOM 738 O O . GLU A 1 94 ? 1.210 3.830 14.264 1.00 92.75 94 GLU A O 1
ATOM 743 N N . TRP A 1 95 ? 1.026 2.355 12.588 1.00 94.50 95 TRP A N 1
ATOM 744 C CA . TRP A 1 95 ? -0.287 1.831 12.919 1.00 94.50 95 TRP A CA 1
ATOM 745 C C . TRP A 1 95 ? -0.241 0.639 13.867 1.00 94.50 95 TRP A C 1
ATOM 747 O O . TRP A 1 95 ? 0.617 -0.249 13.787 1.00 94.50 95 TRP A O 1
ATOM 757 N N . TYR A 1 96 ? -1.252 0.605 14.726 1.00 93.62 96 TYR A N 1
ATOM 758 C CA . TYR A 1 96 ? -1.498 -0.424 15.718 1.00 93.62 96 TYR A CA 1
ATOM 759 C C . TYR A 1 96 ? -2.980 -0.796 15.727 1.00 93.62 96 TYR A C 1
ATOM 761 O O . TYR A 1 96 ? -3.846 0.084 15.653 1.00 93.62 96 TYR A O 1
ATOM 769 N N . ILE A 1 97 ? -3.271 -2.082 15.897 1.00 92.38 97 ILE A N 1
ATOM 770 C CA . ILE A 1 97 ? -4.622 -2.596 16.127 1.00 92.38 97 ILE A CA 1
ATOM 771 C C . ILE A 1 97 ? -4.890 -2.800 17.616 1.00 92.38 97 ILE A C 1
ATOM 773 O O . ILE A 1 97 ? -3.990 -3.071 18.411 1.00 92.38 97 ILE A O 1
ATOM 777 N N . ARG A 1 98 ? -6.161 -2.664 17.994 1.00 91.12 98 ARG A N 1
ATOM 778 C CA . ARG A 1 98 ? -6.652 -2.925 19.351 1.00 91.12 98 ARG A CA 1
ATOM 779 C C . ARG A 1 98 ? -8.009 -3.617 19.312 1.00 91.12 98 ARG A C 1
ATOM 781 O O . ARG A 1 98 ? -8.852 -3.292 18.470 1.00 91.12 98 ARG A O 1
ATOM 788 N N . ASN A 1 99 ? -8.255 -4.537 20.240 1.00 86.81 99 ASN A N 1
ATOM 789 C CA . ASN A 1 99 ? -9.540 -5.238 20.353 1.00 86.81 99 ASN A CA 1
ATOM 790 C C . ASN A 1 99 ? -10.600 -4.399 21.078 1.00 86.81 99 ASN A C 1
ATOM 792 O O . ASN A 1 99 ? -11.763 -4.377 20.670 1.00 86.81 99 ASN A O 1
ATOM 796 N N . THR A 1 100 ? -10.185 -3.651 22.098 1.00 87.38 100 THR A N 1
ATOM 797 C CA . THR A 1 100 ? -10.993 -2.646 22.804 1.00 87.38 100 THR A CA 1
ATOM 798 C C . THR A 1 100 ? -10.264 -1.301 22.792 1.00 87.38 100 THR A C 1
ATOM 800 O O . THR A 1 100 ? -9.132 -1.214 22.318 1.00 87.38 100 THR A O 1
ATOM 803 N N . LYS A 1 101 ? -10.886 -0.225 23.280 1.00 87.25 101 LYS A N 1
ATOM 804 C CA . LYS A 1 101 ? -10.209 1.081 23.343 1.00 87.25 101 LYS A CA 1
ATOM 805 C C . LYS A 1 101 ? -9.031 1.050 24.326 1.00 87.25 101 LYS A C 1
ATOM 807 O O . LYS A 1 101 ? -8.005 1.677 24.081 1.00 87.25 101 LYS A O 1
ATOM 812 N N . GLU A 1 102 ? -9.164 0.265 25.390 1.00 91.50 102 GLU A N 1
ATOM 813 C CA . GLU A 1 102 ? -8.227 0.169 26.509 1.00 91.50 102 GLU A CA 1
ATOM 814 C C . GLU A 1 102 ? -7.200 -0.960 26.335 1.00 91.50 102 GLU A C 1
ATOM 816 O O . GLU A 1 102 ? -6.184 -0.972 27.024 1.00 91.50 102 GLU A O 1
ATOM 821 N N . SER A 1 103 ? -7.427 -1.906 25.414 1.00 90.88 103 SER A N 1
ATOM 822 C CA . SER A 1 103 ? -6.495 -3.017 25.195 1.00 90.88 103 SER A CA 1
ATOM 823 C C . SER A 1 103 ? -5.135 -2.525 24.707 1.00 90.88 103 SER A C 1
ATOM 825 O O . SER A 1 103 ? -5.058 -1.543 23.959 1.00 90.88 103 SER A O 1
ATOM 827 N N . VAL A 1 104 ? -4.083 -3.255 25.083 1.00 92.38 104 VAL A N 1
ATOM 828 C CA . VAL A 1 104 ? -2.703 -3.011 24.645 1.00 92.38 104 VAL A CA 1
ATOM 829 C C . VAL A 1 104 ? -2.641 -2.953 23.108 1.00 92.38 104 VAL A C 1
ATOM 831 O O . VAL A 1 104 ? -3.212 -3.825 22.452 1.00 92.38 104 VAL A O 1
ATOM 834 N N . PRO A 1 105 ? -1.995 -1.927 22.521 1.00 93.00 105 PRO A N 1
ATOM 835 C CA . PRO A 1 105 ? -1.848 -1.819 21.075 1.00 93.00 105 PRO A CA 1
ATOM 836 C C . PRO A 1 105 ? -0.893 -2.882 20.531 1.00 93.00 105 PRO A C 1
ATOM 838 O O . PRO A 1 105 ? 0.251 -2.982 20.971 1.00 93.00 105 PRO A O 1
ATOM 841 N N . GLU A 1 106 ? -1.337 -3.617 19.516 1.00 92.56 106 GLU A N 1
ATOM 842 C CA . GLU A 1 106 ? -0.508 -4.549 18.754 1.00 92.56 106 GLU A CA 1
ATOM 843 C C . GLU A 1 106 ? -0.063 -3.883 17.450 1.00 92.56 106 GLU A C 1
ATOM 845 O O . GLU A 1 106 ? -0.879 -3.338 16.705 1.00 92.56 106 GLU A O 1
ATOM 850 N N . ARG A 1 107 ? 1.246 -3.883 17.179 1.00 92.75 107 ARG A N 1
ATOM 851 C CA . ARG A 1 107 ? 1.795 -3.229 15.986 1.00 92.75 107 ARG A CA 1
ATOM 852 C C . ARG A 1 107 ? 1.428 -4.019 14.736 1.00 92.75 107 ARG A C 1
ATOM 854 O O . ARG A 1 107 ? 1.691 -5.215 14.669 1.00 92.75 107 ARG A O 1
ATOM 861 N N . ILE A 1 108 ? 0.941 -3.329 13.707 1.00 91.62 108 ILE A N 1
ATOM 862 C CA . ILE A 1 108 ? 0.759 -3.939 12.388 1.00 91.62 108 ILE A CA 1
ATOM 863 C C . ILE A 1 108 ? 2.143 -4.091 11.744 1.00 91.62 108 ILE A C 1
ATOM 865 O O . ILE A 1 108 ? 2.825 -3.102 11.462 1.00 91.62 108 ILE A O 1
ATOM 869 N N . LEU A 1 109 ? 2.601 -5.328 11.564 1.00 89.56 109 LEU A N 1
ATOM 870 C CA . LEU A 1 109 ? 3.877 -5.615 10.906 1.00 89.56 109 LEU A CA 1
ATOM 871 C C . LEU A 1 109 ? 3.764 -5.399 9.397 1.00 89.56 109 LEU A C 1
ATOM 873 O O . LEU A 1 109 ? 2.689 -5.559 8.841 1.00 89.56 109 LEU A O 1
ATOM 877 N N . HIS A 1 110 ? 4.872 -5.050 8.741 1.00 89.31 110 HIS A N 1
ATOM 878 C CA . HIS A 1 110 ? 4.950 -4.847 7.285 1.00 89.31 110 HIS A CA 1
ATOM 879 C C . HIS A 1 110 ? 4.051 -3.740 6.706 1.00 89.31 110 HIS A C 1
ATOM 881 O O . HIS A 1 110 ? 3.837 -3.666 5.495 1.00 89.31 110 HIS A O 1
ATOM 887 N N . GLN A 1 111 ? 3.534 -2.857 7.560 1.00 90.50 111 GLN A N 1
ATOM 888 C CA . GLN A 1 111 ? 2.813 -1.677 7.109 1.00 90.50 111 GLN A CA 1
ATOM 889 C C . GLN A 1 111 ? 3.704 -0.795 6.225 1.00 90.50 111 GLN A C 1
ATOM 891 O O . GLN A 1 111 ? 4.844 -0.498 6.585 1.00 90.50 111 GLN A O 1
ATOM 896 N N . ASN A 1 112 ? 3.174 -0.366 5.079 1.00 90.19 112 ASN A N 1
ATOM 897 C CA . ASN A 1 112 ? 3.847 0.558 4.161 1.00 90.19 112 ASN A CA 1
ATOM 898 C C . ASN A 1 112 ? 5.199 0.059 3.604 1.00 90.19 112 ASN A C 1
ATOM 900 O O . ASN A 1 112 ? 6.055 0.866 3.230 1.00 90.19 112 ASN A O 1
ATOM 904 N N . GLU A 1 113 ? 5.413 -1.262 3.528 1.00 89.31 113 GLU A N 1
ATOM 905 C CA . GLU A 1 113 ? 6.662 -1.833 2.997 1.00 89.31 113 GLU A CA 1
ATOM 906 C C . GLU A 1 113 ? 6.921 -1.465 1.531 1.00 89.31 113 GLU A C 1
ATOM 908 O O . GLU A 1 113 ? 8.087 -1.382 1.148 1.00 89.31 113 GLU A O 1
ATOM 913 N N . TRP A 1 114 ? 5.886 -1.141 0.741 1.00 87.62 114 TRP A N 1
ATOM 914 C CA . TRP A 1 114 ? 6.056 -0.650 -0.636 1.00 87.62 114 TRP A CA 1
ATOM 915 C C . TRP A 1 114 ? 6.994 0.566 -0.692 1.00 87.62 114 TRP A C 1
ATOM 917 O O . TRP A 1 114 ? 7.932 0.613 -1.485 1.00 87.62 114 TRP A O 1
ATOM 927 N N . PHE A 1 115 ? 6.791 1.524 0.215 1.00 87.50 115 PHE A N 1
ATOM 928 C CA . PHE A 1 115 ? 7.542 2.771 0.253 1.00 87.50 115 PHE A CA 1
ATOM 929 C C . PHE A 1 115 ? 8.967 2.539 0.755 1.00 87.50 115 PHE A C 1
ATOM 931 O O . PHE A 1 115 ? 9.923 3.135 0.262 1.00 87.50 115 PHE A O 1
ATOM 938 N N . ARG A 1 116 ? 9.133 1.641 1.734 1.00 87.56 116 ARG A N 1
ATOM 939 C CA . ARG A 1 116 ? 10.456 1.274 2.258 1.00 87.56 116 ARG A CA 1
ATOM 940 C C . ARG A 1 116 ? 11.280 0.564 1.193 1.00 87.56 116 ARG A C 1
ATOM 942 O O . ARG A 1 116 ? 12.454 0.892 1.040 1.00 87.56 116 ARG A O 1
ATOM 949 N N . TYR A 1 117 ? 10.660 -0.359 0.460 1.00 85.88 117 TYR A N 1
ATOM 950 C CA . TYR A 1 117 ? 11.264 -1.029 -0.683 1.00 85.88 117 TYR A CA 1
ATOM 951 C C . TYR A 1 117 ? 11.664 -0.017 -1.754 1.00 85.88 117 TYR A C 1
ATOM 953 O O . TYR A 1 117 ? 12.841 0.071 -2.084 1.00 85.88 117 TYR A O 1
ATOM 961 N N . LYS A 1 118 ? 10.736 0.845 -2.186 1.00 85.06 118 LYS A N 1
ATOM 962 C CA . LYS A 1 118 ? 11.008 1.946 -3.121 1.00 85.06 118 LYS A CA 1
ATOM 963 C C . LYS A 1 118 ? 12.242 2.758 -2.706 1.00 85.06 118 LYS A C 1
ATOM 965 O O . LYS A 1 118 ? 13.150 2.980 -3.505 1.00 85.06 118 LYS A O 1
ATOM 970 N N . CYS A 1 119 ? 12.312 3.180 -1.443 1.00 83.75 119 CYS A N 1
ATOM 971 C CA . CYS A 1 119 ? 13.449 3.937 -0.918 1.00 83.75 119 CYS A CA 1
ATOM 972 C C . CYS A 1 119 ? 14.780 3.173 -0.986 1.00 83.75 119 CYS A C 1
ATOM 974 O O . CYS A 1 119 ? 15.803 3.799 -1.272 1.00 83.75 119 CYS A O 1
ATOM 976 N N . ARG A 1 120 ? 14.788 1.861 -0.712 1.00 84.12 120 ARG A N 1
ATOM 977 C CA . ARG A 1 120 ? 15.991 1.011 -0.793 1.00 84.12 120 ARG A CA 1
ATOM 978 C C . ARG A 1 120 ? 16.407 0.752 -2.235 1.00 84.12 120 ARG A C 1
ATOM 980 O O . ARG A 1 120 ? 17.572 0.972 -2.564 1.00 84.12 120 ARG A O 1
ATOM 987 N N . PHE A 1 121 ? 15.448 0.391 -3.081 1.00 82.00 121 PHE A N 1
ATOM 988 C CA . PHE A 1 121 ? 15.634 0.138 -4.503 1.00 82.00 121 PHE A CA 1
ATOM 989 C C . PHE A 1 121 ? 16.315 1.325 -5.196 1.00 82.00 121 PHE A C 1
ATOM 991 O O . PHE A 1 121 ? 17.358 1.184 -5.830 1.00 82.00 121 PHE A O 1
ATOM 998 N N . PHE A 1 122 ? 15.814 2.543 -4.968 1.00 78.31 122 PHE A N 1
ATOM 999 C CA . PHE A 1 122 ? 16.410 3.749 -5.550 1.00 78.31 122 PHE A CA 1
ATOM 1000 C C . PHE A 1 122 ? 17.668 4.260 -4.830 1.00 78.31 122 PHE A C 1
ATOM 1002 O O . PHE A 1 122 ? 18.291 5.204 -5.317 1.00 78.31 122 PHE A O 1
ATOM 1009 N N . ALA A 1 123 ? 18.044 3.707 -3.670 1.00 77.12 123 ALA A N 1
ATOM 1010 C CA . ALA A 1 123 ? 19.272 4.062 -2.942 1.00 77.12 123 ALA A CA 1
ATOM 1011 C C . ALA A 1 123 ? 20.518 3.290 -3.399 1.00 77.12 123 ALA A C 1
ATOM 1013 O O . ALA A 1 123 ? 21.554 3.437 -2.763 1.00 77.12 123 ALA A O 1
ATOM 1014 N N . ASP A 1 124 ? 20.427 2.517 -4.487 1.00 64.12 124 ASP A N 1
ATOM 1015 C CA . ASP A 1 124 ? 21.521 1.736 -5.093 1.00 64.12 124 ASP A CA 1
ATOM 1016 C C . ASP A 1 124 ? 21.991 0.498 -4.292 1.00 64.12 124 ASP A C 1
ATOM 1018 O O . ASP A 1 124 ? 23.032 -0.080 -4.605 1.00 64.12 124 ASP A O 1
ATOM 1022 N N . ASN A 1 125 ? 21.198 0.017 -3.321 1.00 57.06 125 ASN A N 1
ATOM 1023 C CA . ASN A 1 125 ? 21.560 -1.127 -2.463 1.00 57.06 125 ASN A CA 1
ATOM 1024 C C . ASN A 1 125 ? 20.820 -2.447 -2.755 1.00 57.06 125 ASN A C 1
ATOM 1026 O O . ASN A 1 125 ? 21.134 -3.454 -2.126 1.00 57.06 125 ASN A O 1
ATOM 1030 N N . GLU A 1 126 ? 19.858 -2.482 -3.680 1.00 64.94 126 GLU A N 1
ATOM 1031 C CA . GLU A 1 126 ? 19.064 -3.688 -3.972 1.00 64.94 126 GLU A CA 1
ATOM 1032 C C . GLU A 1 126 ? 19.344 -4.126 -5.417 1.00 64.94 126 GLU A C 1
ATOM 1034 O O . GLU A 1 126 ? 18.736 -3.633 -6.362 1.00 64.94 126 GLU A O 1
ATOM 1039 N N . ARG A 1 127 ? 20.371 -4.974 -5.593 1.00 66.25 127 ARG A N 1
ATOM 1040 C CA . ARG A 1 127 ? 20.806 -5.480 -6.914 1.00 66.25 127 ARG A CA 1
ATOM 1041 C C . ARG A 1 127 ? 20.048 -6.726 -7.359 1.00 66.25 127 ARG A C 1
ATOM 1043 O O . ARG A 1 127 ? 20.048 -7.044 -8.542 1.00 66.25 127 ARG A O 1
ATOM 1050 N N . GLU A 1 128 ? 19.443 -7.431 -6.413 1.00 80.44 128 GLU A N 1
ATOM 1051 C CA . GLU A 1 128 ? 18.695 -8.653 -6.672 1.00 80.44 128 GLU A CA 1
ATOM 1052 C C . GLU A 1 128 ? 17.217 -8.310 -6.812 1.00 80.44 128 GLU A C 1
ATOM 1054 O O . GLU A 1 128 ? 16.618 -7.679 -5.937 1.00 80.44 128 GLU A O 1
ATOM 1059 N N . LEU A 1 129 ? 16.641 -8.699 -7.947 1.00 85.06 129 LEU A N 1
ATOM 1060 C CA . LEU A 1 129 ? 15.214 -8.549 -8.180 1.00 85.06 129 LEU A CA 1
ATOM 1061 C C . LEU A 1 129 ? 14.458 -9.596 -7.357 1.00 85.06 129 LEU A C 1
ATOM 1063 O O . LEU A 1 129 ? 14.943 -10.723 -7.218 1.00 85.06 129 LEU A O 1
ATOM 1067 N N . PRO A 1 130 ? 13.267 -9.264 -6.830 1.00 84.62 130 PRO A N 1
ATOM 1068 C CA . PRO A 1 130 ? 12.408 -10.276 -6.239 1.00 84.62 130 PRO A CA 1
ATOM 1069 C C . PRO A 1 130 ? 12.066 -11.353 -7.278 1.00 84.62 130 PRO A C 1
ATOM 1071 O O . PRO A 1 130 ? 12.100 -11.114 -8.487 1.00 84.62 130 PRO A O 1
ATOM 1074 N N . SER A 1 131 ? 11.720 -12.544 -6.802 1.00 84.06 131 SER A N 1
ATOM 1075 C CA . SER A 1 131 ? 11.317 -13.660 -7.660 1.00 84.06 131 SER A CA 1
ATOM 1076 C C . SER A 1 131 ? 10.178 -13.267 -8.610 1.00 84.06 131 SER A C 1
ATOM 1078 O O . SER A 1 131 ? 9.293 -12.494 -8.243 1.00 84.06 131 SER A O 1
ATOM 1080 N N . GLY A 1 132 ? 10.230 -13.779 -9.842 1.00 87.44 132 GLY A N 1
ATOM 1081 C CA . GLY A 1 132 ? 9.245 -13.512 -10.895 1.00 87.44 132 GLY A CA 1
ATOM 1082 C C . GLY A 1 132 ? 9.393 -12.164 -11.608 1.00 87.44 132 GLY A C 1
ATOM 1083 O O . GLY A 1 132 ? 8.593 -11.869 -12.494 1.00 87.44 132 GLY A O 1
ATOM 1084 N N . TRP A 1 133 ? 10.381 -11.335 -11.251 1.00 89.81 133 TRP A N 1
ATOM 1085 C CA . TRP A 1 133 ? 10.621 -10.041 -11.894 1.00 89.81 133 TRP A CA 1
ATOM 1086 C C . TRP A 1 133 ? 11.698 -10.111 -12.976 1.00 89.81 133 TRP A C 1
ATOM 1088 O O . TRP A 1 133 ? 12.795 -10.620 -12.756 1.00 89.81 133 TRP A O 1
ATOM 1098 N N . THR A 1 134 ? 11.409 -9.498 -14.123 1.00 91.50 134 THR A N 1
ATOM 1099 C CA . THR A 1 134 ? 12.361 -9.316 -15.227 1.00 91.50 134 THR A CA 1
ATOM 1100 C C . THR A 1 134 ? 12.590 -7.829 -15.478 1.00 91.50 134 THR A C 1
ATOM 1102 O O . THR A 1 134 ? 11.636 -7.051 -15.516 1.00 91.50 134 THR A O 1
ATOM 1105 N N . GLN A 1 135 ? 13.855 -7.433 -15.641 1.00 90.88 135 GLN A N 1
ATOM 1106 C CA . GLN A 1 135 ? 14.249 -6.079 -16.033 1.00 90.88 135 GLN A CA 1
ATOM 1107 C C . GLN A 1 135 ? 14.382 -5.975 -17.552 1.00 90.88 135 GLN A C 1
ATOM 1109 O O . GLN A 1 135 ? 14.998 -6.829 -18.184 1.00 90.88 135 GLN A O 1
ATOM 1114 N N . HIS A 1 136 ? 13.898 -4.867 -18.102 1.00 89.12 136 HIS A N 1
ATOM 1115 C CA . HIS A 1 136 ? 14.006 -4.509 -19.510 1.00 89.12 136 HIS A CA 1
ATOM 1116 C C . HIS A 1 136 ? 14.625 -3.126 -19.647 1.00 89.12 136 HIS A C 1
ATOM 1118 O O . HIS A 1 136 ? 14.281 -2.217 -18.890 1.00 89.12 136 HIS A O 1
ATOM 1124 N N . ASP A 1 137 ? 15.506 -2.944 -20.622 1.00 87.31 137 ASP A N 1
ATOM 1125 C CA . ASP A 1 137 ? 16.099 -1.638 -20.896 1.00 87.31 137 ASP A CA 1
ATOM 1126 C C . ASP A 1 137 ? 15.145 -0.768 -21.727 1.00 87.31 137 ASP A C 1
ATOM 1128 O O . ASP A 1 137 ? 14.438 -1.239 -22.619 1.00 87.31 137 ASP A O 1
ATOM 1132 N N . ILE A 1 138 ? 15.117 0.530 -21.427 1.00 79.88 138 ILE A N 1
ATOM 1133 C CA . ILE A 1 138 ? 14.377 1.527 -22.202 1.00 79.88 138 ILE A CA 1
ATOM 1134 C C . ILE A 1 138 ? 15.291 1.999 -23.331 1.00 79.88 138 ILE A C 1
ATOM 1136 O O . ILE A 1 138 ? 16.339 2.601 -23.079 1.00 79.88 138 ILE A O 1
ATOM 1140 N N . GLU A 1 139 ? 14.892 1.749 -24.579 1.00 74.38 139 GLU A N 1
ATOM 1141 C CA . GLU A 1 139 ? 15.648 2.217 -25.738 1.00 74.38 139 GLU A CA 1
ATOM 1142 C C . GLU A 1 139 ? 15.803 3.745 -25.723 1.00 74.38 139 GLU A C 1
ATOM 1144 O O . GLU A 1 139 ? 14.885 4.509 -25.414 1.00 74.38 139 GLU A O 1
ATOM 1149 N N . SER A 1 140 ? 16.990 4.217 -26.104 1.00 62.03 140 SER A N 1
ATOM 1150 C CA . SER A 1 140 ? 17.320 5.646 -26.129 1.00 62.03 140 SER A CA 1
ATOM 1151 C C . SER A 1 140 ? 16.425 6.460 -27.073 1.00 62.03 140 SER A C 1
ATOM 1153 O O . SER A 1 140 ? 16.220 7.648 -26.832 1.00 62.03 140 SER A O 1
ATOM 1155 N N . SER A 1 141 ? 15.869 5.823 -28.106 1.00 55.31 141 SER A N 1
ATOM 1156 C CA . SER A 1 141 ? 14.974 6.401 -29.118 1.00 55.31 141 SER A CA 1
ATOM 1157 C C . SER A 1 141 ? 13.540 6.641 -28.620 1.00 55.31 141 SER A C 1
ATOM 1159 O O . SER A 1 141 ? 12.862 7.528 -29.133 1.00 55.31 141 SER A O 1
ATOM 1161 N N . THR A 1 142 ? 13.078 5.894 -27.609 1.00 54.91 142 THR A N 1
ATOM 1162 C CA . THR A 1 142 ? 11.729 5.997 -27.008 1.00 54.91 142 THR A CA 1
ATOM 1163 C C . THR A 1 142 ? 11.718 6.774 -25.693 1.00 54.91 142 THR A C 1
ATOM 1165 O O . THR A 1 142 ? 10.689 6.868 -25.016 1.00 54.91 142 THR A O 1
ATOM 1168 N N . ARG A 1 143 ? 12.854 7.382 -25.340 1.00 54.66 143 ARG A N 1
ATOM 1169 C CA . ARG A 1 143 ? 13.053 8.188 -24.136 1.00 54.66 143 ARG A CA 1
ATOM 1170 C C . ARG A 1 143 ? 12.279 9.507 -24.228 1.00 54.66 143 ARG A C 1
ATOM 1172 O O . ARG A 1 143 ? 12.829 10.568 -24.499 1.00 54.66 143 ARG A O 1
ATOM 1179 N N . SER A 1 144 ? 10.966 9.427 -24.042 1.00 51.72 144 SER A N 1
ATOM 1180 C CA . SER A 1 144 ? 10.089 10.591 -23.921 1.00 51.72 144 SER A CA 1
ATOM 1181 C C . SER A 1 144 ? 10.395 11.365 -22.631 1.00 51.72 144 SER A C 1
ATOM 1183 O O . SER A 1 144 ? 10.995 10.814 -21.701 1.00 51.72 144 SER A O 1
ATOM 1185 N N . SER A 1 145 ? 9.948 12.625 -22.529 1.00 50.25 145 SER A N 1
ATOM 1186 C CA . SER A 1 145 ? 10.106 13.410 -21.290 1.00 50.25 145 SER A CA 1
ATOM 1187 C C . SER A 1 145 ? 9.433 12.754 -20.072 1.00 50.25 145 SER A C 1
ATOM 1189 O O . SER A 1 145 ? 9.789 13.073 -18.949 1.00 50.25 145 SER A O 1
ATOM 1191 N N . TRP A 1 146 ? 8.529 11.783 -20.277 1.00 46.88 146 TRP A N 1
ATOM 1192 C CA . TRP A 1 146 ? 7.900 10.965 -19.230 1.00 46.88 146 TRP A CA 1
ATOM 1193 C C . TRP A 1 146 ? 8.845 9.950 -18.560 1.00 46.88 146 TRP A C 1
ATOM 1195 O O . TRP A 1 146 ? 8.483 9.359 -17.547 1.00 46.88 146 TRP A O 1
ATOM 1205 N N . THR A 1 147 ? 10.051 9.728 -19.102 1.00 49.56 147 THR A N 1
ATOM 1206 C CA . THR A 1 147 ? 11.111 8.943 -18.428 1.00 49.56 147 THR A CA 1
ATOM 1207 C C . THR A 1 147 ? 11.803 9.719 -17.301 1.00 49.56 147 THR A C 1
ATOM 1209 O O . THR A 1 147 ? 12.517 9.129 -16.483 1.00 49.56 147 THR A O 1
ATOM 1212 N N . GLU A 1 148 ? 11.564 11.032 -17.223 1.00 50.31 148 GLU A N 1
ATOM 1213 C CA . GLU A 1 148 ? 11.751 11.827 -16.014 1.00 50.31 148 GLU A CA 1
ATOM 1214 C C . GLU A 1 148 ? 10.447 11.768 -15.215 1.00 50.31 148 GLU A C 1
ATOM 1216 O O . GLU A 1 148 ? 9.576 12.625 -15.334 1.00 50.31 148 GLU A O 1
ATOM 1221 N N . VAL A 1 149 ? 10.274 10.716 -14.414 1.00 47.88 149 VAL A N 1
ATOM 1222 C CA . VAL A 1 149 ? 9.178 10.693 -13.445 1.00 47.88 149 VAL A CA 1
ATOM 1223 C C . VAL A 1 149 ? 9.516 11.733 -12.381 1.00 47.88 149 VAL A C 1
ATOM 1225 O O . VAL A 1 149 ? 10.364 11.497 -11.514 1.00 47.88 149 VAL A O 1
ATOM 1228 N N . ASP A 1 150 ? 8.862 12.892 -12.463 1.00 44.88 150 ASP A N 1
ATOM 1229 C CA . ASP A 1 150 ? 8.813 13.901 -11.407 1.00 44.88 150 ASP A CA 1
ATOM 1230 C C . ASP A 1 150 ? 8.107 13.284 -10.192 1.00 44.88 150 ASP A C 1
ATOM 1232 O O . ASP A 1 150 ? 6.934 13.520 -9.902 1.00 44.88 150 ASP A O 1
ATOM 1236 N N . CYS A 1 151 ? 8.828 12.444 -9.450 1.00 46.06 151 CYS A N 1
ATOM 1237 C CA . CYS A 1 151 ? 8.418 11.974 -8.137 1.00 46.06 151 CYS A CA 1
ATOM 1238 C C . CYS A 1 151 ? 8.619 13.126 -7.145 1.00 46.06 151 CYS A C 1
ATOM 1240 O O . CYS A 1 151 ? 9.538 13.133 -6.318 1.00 46.06 151 CYS A O 1
ATOM 1242 N N . TRP A 1 152 ? 7.771 14.148 -7.296 1.00 44.72 152 TRP A N 1
ATOM 1243 C CA . TRP A 1 152 ? 7.799 15.395 -6.547 1.00 44.72 152 TRP A CA 1
ATOM 1244 C C . TRP A 1 152 ? 7.919 15.053 -5.054 1.00 44.72 152 TRP A C 1
ATOM 1246 O O . TRP A 1 152 ? 6.985 14.537 -4.441 1.00 44.72 152 TRP A O 1
ATOM 1256 N N . LYS A 1 153 ? 9.107 15.353 -4.501 1.00 44.25 153 LYS A N 1
ATOM 1257 C CA . LYS A 1 153 ? 9.554 15.321 -3.090 1.00 44.25 153 LYS A CA 1
ATOM 1258 C C . LYS A 1 153 ? 10.461 14.185 -2.600 1.00 44.25 153 LYS A C 1
ATOM 1260 O O . LYS A 1 153 ? 10.967 14.346 -1.492 1.00 44.25 153 LYS A O 1
ATOM 1265 N N . CYS A 1 154 ? 10.755 13.113 -3.347 1.00 42.97 154 CYS A N 1
ATOM 1266 C CA . CYS A 1 154 ? 11.547 12.009 -2.761 1.00 42.97 154 CYS A CA 1
ATOM 1267 C C . CYS A 1 154 ? 12.931 11.694 -3.344 1.00 42.97 154 CYS A C 1
ATOM 1269 O O . CYS A 1 154 ? 13.577 10.861 -2.712 1.00 42.97 154 CYS A O 1
ATOM 1271 N N . ARG A 1 155 ? 13.436 12.304 -4.436 1.00 49.09 155 ARG A N 1
ATOM 1272 C CA . ARG A 1 155 ? 14.847 12.120 -4.883 1.00 49.09 155 ARG A CA 1
ATOM 1273 C C . ARG A 1 155 ? 15.259 12.985 -6.092 1.00 49.09 155 ARG A C 1
ATOM 1275 O O . ARG A 1 155 ? 14.388 13.587 -6.714 1.00 49.09 155 ARG A O 1
ATOM 1282 N N . PRO A 1 156 ? 16.573 13.069 -6.415 1.00 39.84 156 PRO A N 1
ATOM 1283 C CA . PRO A 1 156 ? 17.068 13.796 -7.580 1.00 39.84 156 PRO A CA 1
ATOM 1284 C C . PRO A 1 156 ? 16.622 13.095 -8.865 1.00 39.84 156 PRO A C 1
ATOM 1286 O O . PRO A 1 156 ? 16.338 11.899 -8.846 1.00 39.84 156 PRO A O 1
ATOM 1289 N N . LYS A 1 157 ? 16.592 13.844 -9.971 1.00 48.88 157 LYS A N 1
ATOM 1290 C CA . LYS A 1 157 ? 16.236 13.394 -11.325 1.00 48.88 157 LYS A CA 1
ATOM 1291 C C . LYS A 1 157 ? 17.094 12.203 -11.780 1.00 48.88 157 LYS A C 1
ATOM 1293 O O . LYS A 1 157 ? 18.064 12.363 -12.519 1.00 48.88 157 LYS A O 1
ATOM 1298 N N . LYS A 1 158 ? 16.786 10.992 -11.317 1.00 54.06 158 LYS A N 1
ATOM 1299 C CA . LYS A 1 158 ? 17.406 9.766 -11.813 1.00 54.06 158 LYS A CA 1
ATOM 1300 C C . LYS A 1 158 ? 16.594 9.358 -13.022 1.00 54.06 158 LYS A C 1
ATOM 1302 O O . LYS A 1 158 ? 15.438 8.973 -12.908 1.00 54.06 158 LYS A O 1
ATOM 1307 N N . THR A 1 159 ? 17.204 9.503 -14.187 1.00 57.91 159 THR A N 1
ATOM 1308 C CA . THR A 1 159 ? 16.606 9.013 -15.421 1.00 57.91 159 THR A CA 1
ATOM 1309 C C . THR A 1 159 ? 16.417 7.506 -15.305 1.00 57.91 159 THR A C 1
ATOM 1311 O O . THR A 1 159 ? 17.390 6.768 -15.123 1.00 57.91 159 THR A O 1
ATOM 1314 N N . LEU A 1 160 ? 15.163 7.059 -15.361 1.00 68.44 160 LEU A N 1
ATOM 1315 C CA . LEU A 1 160 ? 14.851 5.637 -15.374 1.00 68.44 160 LEU A CA 1
ATOM 1316 C C . LEU A 1 160 ? 15.350 5.081 -16.708 1.00 68.44 160 LEU A C 1
ATOM 1318 O O . LEU A 1 160 ? 14.963 5.555 -17.776 1.00 68.44 160 LEU A O 1
ATOM 1322 N N . ARG A 1 161 ? 16.293 4.139 -16.638 1.00 74.12 161 ARG A N 1
ATOM 1323 C CA . ARG A 1 161 ? 16.883 3.477 -17.814 1.00 74.12 161 ARG A CA 1
ATOM 1324 C C . ARG A 1 161 ? 16.201 2.159 -18.142 1.00 74.12 161 ARG A C 1
ATOM 1326 O O . ARG A 1 161 ? 16.465 1.603 -19.199 1.00 74.12 161 ARG A O 1
ATOM 1333 N N . SER A 1 162 ? 15.341 1.694 -17.246 1.00 85.00 162 SER A N 1
ATOM 1334 C CA . SER A 1 162 ? 14.782 0.355 -17.282 1.00 85.00 162 SER A CA 1
ATOM 1335 C C . SER A 1 162 ? 13.331 0.378 -16.817 1.00 85.00 162 SER A C 1
ATOM 1337 O O . SER A 1 162 ? 12.932 1.263 -16.055 1.00 85.00 162 SER A O 1
ATOM 1339 N N . TYR A 1 163 ? 12.559 -0.602 -17.268 1.00 87.75 163 TYR A N 1
ATOM 1340 C CA . TYR A 1 163 ? 11.248 -0.948 -16.729 1.00 87.75 163 TYR A CA 1
ATOM 1341 C C . TYR A 1 163 ? 11.228 -2.431 -16.361 1.00 87.75 163 TYR A C 1
ATOM 1343 O O . TYR A 1 163 ? 12.145 -3.181 -16.696 1.00 87.75 163 TYR A O 1
ATOM 1351 N N . TYR A 1 164 ? 10.196 -2.850 -15.643 1.00 89.62 164 TYR A N 1
ATOM 1352 C CA . TYR A 1 164 ? 10.106 -4.190 -15.086 1.00 89.62 164 TYR A CA 1
ATOM 1353 C C . TYR A 1 164 ? 8.765 -4.831 -15.430 1.00 89.62 164 TYR A C 1
ATOM 1355 O O . TYR A 1 164 ? 7.750 -4.142 -15.533 1.00 89.62 164 TYR A O 1
ATOM 1363 N N . THR A 1 165 ? 8.757 -6.151 -15.578 1.00 90.94 165 THR A N 1
ATOM 1364 C CA . THR A 1 165 ? 7.543 -6.968 -15.724 1.00 90.94 165 THR A CA 1
ATOM 1365 C C . THR A 1 165 ? 7.570 -8.101 -14.712 1.00 90.94 165 THR A C 1
ATOM 1367 O O . THR A 1 165 ? 8.652 -8.536 -14.308 1.00 90.94 165 THR A O 1
ATOM 1370 N N . HIS A 1 166 ? 6.396 -8.594 -14.329 1.00 89.38 166 HIS A N 1
ATOM 1371 C CA . HIS A 1 166 ? 6.274 -9.729 -13.423 1.00 89.38 166 HIS A CA 1
ATOM 1372 C C . HIS A 1 166 ? 5.526 -10.888 -14.088 1.00 89.38 166 HIS A C 1
ATOM 1374 O O . HIS A 1 166 ? 4.504 -10.666 -14.737 1.00 89.38 166 HIS A O 1
ATOM 1380 N N . ASP A 1 167 ? 5.985 -12.122 -13.880 1.00 88.50 167 ASP A N 1
ATOM 1381 C CA . ASP A 1 167 ? 5.435 -13.324 -14.529 1.00 88.50 167 ASP A CA 1
ATOM 1382 C C . ASP A 1 167 ? 3.936 -13.538 -14.251 1.00 88.50 167 ASP A C 1
ATOM 1384 O O . ASP A 1 167 ? 3.206 -14.075 -15.084 1.00 88.50 167 ASP A O 1
ATOM 1388 N N . SER A 1 168 ? 3.451 -13.100 -13.083 1.00 83.56 168 SER A N 1
ATOM 1389 C CA . SER A 1 168 ? 2.030 -13.208 -12.713 1.00 83.56 168 SER A CA 1
ATOM 1390 C C . SER A 1 168 ? 1.132 -12.101 -13.275 1.00 83.56 168 SER A C 1
ATOM 1392 O O . SER A 1 168 ? -0.091 -12.223 -13.192 1.00 83.56 168 SER A O 1
ATOM 1394 N N . ASP A 1 169 ? 1.710 -11.034 -13.830 1.00 84.69 169 ASP A N 1
ATOM 1395 C CA . ASP A 1 169 ? 0.983 -9.937 -14.476 1.00 84.69 169 ASP A CA 1
ATOM 1396 C C . ASP A 1 169 ? 1.755 -9.440 -15.714 1.00 84.69 169 ASP A C 1
ATOM 1398 O O . ASP A 1 169 ? 2.329 -8.347 -15.708 1.00 84.69 169 ASP A O 1
ATOM 1402 N N . PRO A 1 170 ? 1.774 -10.234 -16.802 1.00 85.31 170 PRO A N 1
ATOM 1403 C CA . PRO A 1 170 ? 2.494 -9.880 -18.024 1.00 85.31 170 PRO A CA 1
ATOM 1404 C C . PRO A 1 170 ? 1.856 -8.702 -18.780 1.00 85.31 170 PRO A C 1
ATOM 1406 O O . PRO A 1 170 ? 2.411 -8.225 -19.765 1.00 85.31 170 PRO A O 1
ATOM 1409 N N . CYS A 1 171 ? 0.675 -8.238 -18.356 1.00 87.00 171 CYS A N 1
ATOM 1410 C CA . CYS A 1 171 ? -0.065 -7.145 -18.983 1.00 87.00 171 CYS A CA 1
ATOM 1411 C C . CYS A 1 171 ? 0.266 -5.763 -18.396 1.00 87.00 171 CYS A C 1
ATOM 1413 O O . CYS A 1 171 ? -0.313 -4.765 -18.850 1.00 87.00 171 CYS A O 1
ATOM 1415 N N . THR A 1 172 ? 1.149 -5.713 -17.396 1.00 86.81 172 THR A N 1
ATOM 1416 C CA . THR A 1 172 ? 1.525 -4.498 -16.675 1.00 86.81 172 THR A CA 1
ATOM 1417 C C . THR A 1 172 ? 3.040 -4.316 -16.682 1.00 86.81 172 THR A C 1
ATOM 1419 O O . THR A 1 172 ? 3.809 -5.212 -16.337 1.00 86.81 172 THR A O 1
ATOM 1422 N N . GLU A 1 173 ? 3.465 -3.115 -17.053 1.00 88.06 173 GLU A N 1
ATOM 1423 C CA . GLU A 1 173 ? 4.836 -2.646 -16.928 1.00 88.06 173 GLU A CA 1
ATOM 1424 C C . GLU A 1 173 ? 4.977 -1.792 -15.670 1.00 88.06 173 GLU A C 1
ATOM 1426 O O . GLU A 1 173 ? 4.104 -0.988 -15.323 1.00 88.06 173 GLU A O 1
ATOM 1431 N N . PHE A 1 174 ? 6.132 -1.897 -15.029 1.00 86.81 174 PHE A N 1
ATOM 1432 C CA . PHE A 1 174 ? 6.421 -1.250 -13.760 1.00 86.81 174 PHE A CA 1
ATOM 1433 C C . PHE A 1 174 ? 7.697 -0.411 -13.841 1.00 86.81 174 PHE A C 1
ATOM 1435 O O . PHE A 1 174 ? 8.649 -0.764 -14.535 1.00 86.81 174 PHE A O 1
ATOM 1442 N N . TRP A 1 175 ? 7.739 0.700 -13.108 1.00 84.38 175 TRP A N 1
ATOM 1443 C CA . TRP A 1 175 ? 8.945 1.524 -12.972 1.00 84.38 175 TRP A CA 1
ATOM 1444 C C . TRP A 1 175 ? 9.980 0.906 -12.036 1.00 84.38 175 TRP A C 1
ATOM 1446 O O . TRP A 1 175 ? 11.175 1.152 -12.180 1.00 84.38 175 TRP A O 1
ATOM 1456 N N . TYR A 1 176 ? 9.520 0.117 -11.072 1.00 85.75 176 TYR A N 1
ATOM 1457 C CA . TYR A 1 176 ? 10.343 -0.636 -10.139 1.00 85.75 176 TYR A CA 1
ATOM 1458 C C . TYR A 1 176 ? 9.539 -1.840 -9.623 1.00 85.75 176 TYR A C 1
ATOM 1460 O O . TYR A 1 176 ? 8.304 -1.783 -9.609 1.00 85.75 176 TYR A O 1
ATOM 1468 N N . PRO A 1 177 ? 10.204 -2.935 -9.221 1.00 88.38 177 PRO A N 1
ATOM 1469 C CA . PRO A 1 177 ? 9.525 -4.114 -8.703 1.00 88.38 177 PRO A CA 1
ATOM 1470 C C . PRO A 1 177 ? 8.804 -3.836 -7.376 1.00 88.38 177 PRO A C 1
ATOM 1472 O O . PRO A 1 177 ? 9.222 -2.996 -6.580 1.00 88.38 177 PRO A O 1
ATOM 1475 N N . ILE A 1 178 ? 7.729 -4.579 -7.112 1.00 86.19 178 ILE A N 1
ATOM 1476 C CA . ILE A 1 178 ? 7.085 -4.653 -5.795 1.00 86.19 178 ILE A CA 1
ATOM 1477 C C . ILE A 1 178 ? 7.473 -5.982 -5.155 1.00 86.19 178 ILE A C 1
ATOM 1479 O O . ILE A 1 178 ? 7.335 -7.025 -5.797 1.00 86.19 178 ILE A O 1
ATOM 1483 N N . PRO A 1 179 ? 7.899 -5.982 -3.884 1.00 81.00 179 PRO A N 1
ATOM 1484 C CA . PRO A 1 179 ? 8.233 -7.216 -3.203 1.00 81.00 179 PRO A CA 1
ATOM 1485 C C . PRO A 1 179 ? 6.967 -8.051 -2.979 1.00 81.00 179 PRO A C 1
ATOM 1487 O O . PRO A 1 179 ? 6.057 -7.653 -2.253 1.00 81.00 179 PRO A O 1
ATOM 1490 N N . THR A 1 180 ? 6.914 -9.223 -3.596 1.00 77.31 180 THR A N 1
ATOM 1491 C CA . THR A 1 180 ? 5.853 -10.220 -3.432 1.00 77.31 180 THR A CA 1
ATOM 1492 C C . THR A 1 180 ? 6.354 -11.389 -2.590 1.00 77.31 180 THR A C 1
ATOM 1494 O O . THR A 1 180 ? 7.553 -11.647 -2.502 1.00 77.31 180 THR A O 1
ATOM 1497 N N . THR A 1 181 ? 5.447 -12.104 -1.932 1.00 70.81 181 THR A N 1
ATOM 1498 C CA . THR A 1 181 ? 5.772 -13.340 -1.218 1.00 70.81 181 THR A CA 1
ATOM 1499 C C . THR A 1 181 ? 5.652 -14.533 -2.162 1.00 70.81 181 THR A C 1
ATOM 1501 O O . THR A 1 181 ? 4.567 -14.800 -2.673 1.00 70.81 181 THR A O 1
ATOM 1504 N N . ASP A 1 182 ? 6.729 -15.302 -2.327 1.00 61.06 182 ASP A N 1
ATOM 1505 C CA . ASP A 1 182 ? 6.724 -16.574 -3.079 1.00 61.06 182 ASP A CA 1
ATOM 1506 C C . ASP A 1 182 ? 5.927 -17.686 -2.386 1.00 61.06 182 ASP A C 1
ATOM 1508 O O . ASP A 1 182 ? 5.712 -18.775 -2.920 1.00 61.06 182 ASP A O 1
ATOM 1512 N N . THR A 1 183 ? 5.506 -17.443 -1.147 1.00 55.09 183 THR A N 1
ATOM 1513 C CA . THR A 1 183 ? 4.836 -18.441 -0.335 1.00 55.09 183 THR A CA 1
ATOM 1514 C C . THR A 1 183 ? 3.439 -18.698 -0.888 1.00 55.09 183 THR A C 1
ATOM 1516 O O . THR A 1 183 ? 2.554 -17.854 -0.819 1.00 55.09 183 THR A O 1
ATOM 1519 N N . CYS A 1 184 ? 3.207 -19.933 -1.339 1.00 49.88 184 CYS A N 1
ATOM 1520 C CA . CYS A 1 184 ? 1.883 -20.475 -1.666 1.00 49.88 184 CYS A CA 1
ATOM 1521 C C . CYS A 1 184 ? 0.901 -20.457 -0.464 1.00 49.88 184 CYS A C 1
ATOM 1523 O O . CYS A 1 184 ? -0.261 -20.843 -0.586 1.00 49.88 184 CYS A O 1
ATOM 1525 N N . GLN A 1 185 ? 1.368 -20.028 0.714 1.00 49.34 185 GLN A N 1
ATOM 1526 C CA . GLN A 1 185 ? 0.554 -19.756 1.887 1.00 49.34 185 GLN A CA 1
ATOM 1527 C C . GLN A 1 185 ? 0.071 -18.310 1.826 1.00 49.34 185 GLN A C 1
ATOM 1529 O O . GLN A 1 185 ? 0.844 -17.380 2.045 1.00 49.34 185 GLN A O 1
ATOM 1534 N N . ALA A 1 186 ? -1.222 -18.131 1.549 1.00 54.41 186 ALA A N 1
ATOM 1535 C CA . ALA A 1 186 ? -1.860 -16.833 1.684 1.00 54.41 186 ALA A CA 1
ATOM 1536 C C . ALA A 1 186 ? -1.563 -16.283 3.093 1.00 54.41 186 ALA A C 1
ATOM 1538 O O . ALA A 1 186 ? -1.820 -16.991 4.074 1.00 54.41 186 ALA A O 1
ATOM 1539 N N . PRO A 1 187 ? -1.010 -15.065 3.224 1.00 59.47 187 PRO A N 1
ATOM 1540 C CA . PRO A 1 187 ? -0.734 -14.490 4.529 1.00 59.47 187 PRO A CA 1
ATOM 1541 C C . PRO A 1 187 ? -2.019 -14.477 5.355 1.00 59.47 187 PRO A C 1
ATOM 1543 O O . PRO A 1 187 ? -3.064 -14.019 4.884 1.00 59.47 187 PRO A O 1
ATOM 1546 N N . THR A 1 188 ? -1.947 -15.016 6.577 1.00 59.81 188 THR A N 1
ATOM 1547 C CA . THR A 1 188 ? -3.100 -15.107 7.474 1.00 59.81 188 THR A CA 1
ATOM 1548 C C . THR A 1 188 ? -3.688 -13.710 7.647 1.00 59.81 188 THR A C 1
ATOM 1550 O O . THR A 1 188 ? -3.000 -12.834 8.180 1.00 59.81 188 THR A O 1
ATOM 1553 N N . PRO A 1 189 ? -4.931 -13.459 7.198 1.00 63.09 189 PRO A N 1
ATOM 1554 C CA . PRO A 1 189 ? -5.512 -12.139 7.323 1.00 63.09 189 PRO A CA 1
ATOM 1555 C C . PRO A 1 189 ? -5.598 -11.784 8.804 1.00 63.09 189 PRO A C 1
ATOM 1557 O O . PRO A 1 189 ? -6.091 -12.565 9.624 1.00 63.09 189 PRO A O 1
ATOM 1560 N N . LEU A 1 190 ? -5.145 -10.582 9.151 1.00 68.19 190 LEU A N 1
ATOM 1561 C CA . LEU A 1 190 ? -5.339 -10.031 10.483 1.00 68.19 190 LEU A CA 1
ATOM 1562 C C . LEU A 1 190 ? -6.817 -9.645 10.610 1.00 68.19 190 LEU A C 1
ATOM 1564 O O . LEU A 1 190 ? -7.250 -8.537 10.278 1.00 68.19 190 LEU A O 1
ATOM 1568 N N . LEU A 1 191 ? -7.611 -10.630 11.035 1.00 64.75 191 LEU A N 1
ATOM 1569 C CA . LEU A 1 191 ? -9.044 -10.499 11.305 1.00 64.75 191 LEU A CA 1
ATOM 1570 C C . LEU A 1 191 ? -9.321 -9.951 12.713 1.00 64.75 191 LEU A C 1
ATOM 1572 O O . LEU A 1 191 ? -10.459 -9.607 13.019 1.00 64.75 191 LEU A O 1
ATOM 1576 N N . SER A 1 192 ? -8.294 -9.868 13.560 1.00 68.12 192 SER A N 1
ATOM 1577 C CA . SER A 1 192 ? -8.342 -9.257 14.890 1.00 68.12 192 SER A CA 1
ATOM 1578 C C . SER A 1 192 ? -8.235 -7.727 14.801 1.00 68.12 192 SER A C 1
ATOM 1580 O O . SER A 1 192 ? -7.836 -7.178 13.775 1.00 68.12 192 SER A O 1
ATOM 1582 N N . GLY A 1 193 ? -8.616 -7.018 15.864 1.00 76.69 193 GLY A N 1
ATOM 1583 C CA . GLY A 1 193 ? -8.554 -5.558 15.919 1.00 76.69 193 GLY A CA 1
ATOM 1584 C C . GLY A 1 193 ? -9.842 -4.877 15.453 1.00 76.69 193 GLY A C 1
ATOM 1585 O O . GLY A 1 193 ? -10.284 -5.025 14.310 1.00 76.69 193 GLY A O 1
ATOM 1586 N N . ARG A 1 194 ? -10.470 -4.133 16.365 1.00 84.75 194 ARG A N 1
ATOM 1587 C CA . ARG A 1 194 ? -11.659 -3.299 16.120 1.00 84.75 194 ARG A CA 1
ATOM 1588 C C . ARG A 1 194 ? -11.309 -1.820 16.007 1.00 84.75 194 ARG A C 1
ATOM 1590 O O . ARG A 1 194 ? -11.965 -1.079 15.280 1.00 84.75 194 ARG A O 1
ATOM 1597 N N . TYR A 1 195 ? -10.263 -1.404 16.707 1.00 89.38 195 TYR A N 1
ATOM 1598 C CA . TYR A 1 195 ? -9.799 -0.029 16.741 1.00 89.38 195 TYR A CA 1
ATOM 1599 C C . TYR A 1 195 ? -8.433 0.068 16.083 1.00 89.38 195 TYR A C 1
ATOM 1601 O O . TYR A 1 195 ? -7.617 -0.850 16.179 1.00 89.38 195 TYR A O 1
ATOM 1609 N N . LEU A 1 196 ? -8.216 1.201 15.429 1.00 92.06 196 LEU A N 1
ATOM 1610 C CA . LEU A 1 196 ? -6.943 1.586 14.858 1.00 92.06 196 LEU A CA 1
ATOM 1611 C C . LEU A 1 196 ? -6.390 2.732 15.706 1.00 92.06 196 LEU A C 1
ATOM 1613 O O . LEU A 1 196 ? -7.116 3.666 16.047 1.00 92.06 196 LEU A O 1
ATOM 1617 N N . SER A 1 197 ? -5.121 2.643 16.073 1.00 93.12 197 SER A N 1
ATOM 1618 C CA . SER A 1 197 ? -4.387 3.720 16.737 1.00 93.12 197 SER A CA 1
ATOM 1619 C C . SER A 1 197 ? -3.066 3.933 16.018 1.00 93.12 197 SER A C 1
ATOM 1621 O O . SER A 1 197 ? -2.554 3.001 15.402 1.00 93.12 197 SER A O 1
ATOM 1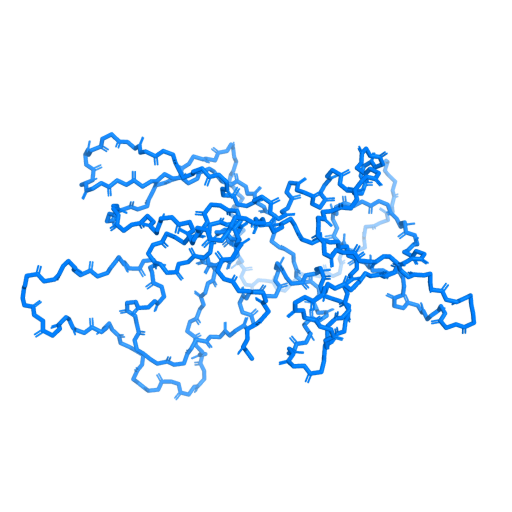623 N N . CYS A 1 198 ? -2.524 5.145 16.076 1.00 93.62 198 CYS A N 1
ATOM 1624 C CA . CYS A 1 198 ? -1.250 5.453 15.445 1.00 93.62 198 CYS A CA 1
ATOM 1625 C C . CYS A 1 198 ? -0.286 6.138 16.406 1.00 93.62 198 CYS A C 1
ATOM 1627 O O . CYS A 1 198 ? -0.693 6.753 17.395 1.00 93.62 198 CYS A O 1
ATOM 1629 N N . ARG A 1 199 ? 0.998 6.038 16.075 1.00 92.69 199 ARG A N 1
ATOM 1630 C CA . ARG A 1 199 ? 2.073 6.860 16.619 1.00 92.69 199 ARG A CA 1
ATOM 1631 C C . ARG A 1 199 ? 2.704 7.633 15.464 1.00 92.69 199 ARG A C 1
ATOM 1633 O O . ARG A 1 199 ? 3.033 7.042 14.443 1.00 92.69 199 ARG A O 1
ATOM 1640 N N . THR A 1 200 ? 2.867 8.942 15.625 1.00 87.88 200 THR A N 1
ATOM 1641 C CA . THR A 1 200 ? 3.555 9.812 14.661 1.00 87.88 200 THR A CA 1
ATOM 1642 C C . THR A 1 200 ? 4.547 10.709 15.392 1.00 87.88 200 THR A C 1
ATOM 1644 O O . THR A 1 200 ? 4.339 11.028 16.563 1.00 87.88 200 THR A O 1
ATOM 1647 N N . GLN A 1 201 ? 5.626 11.106 14.717 1.00 77.06 201 GLN A N 1
ATOM 1648 C CA . GLN A 1 201 ? 6.616 12.046 15.257 1.00 77.06 201 GLN A CA 1
ATOM 1649 C C . GLN A 1 201 ? 6.240 13.511 14.996 1.00 77.06 201 GLN A C 1
ATOM 1651 O O . GLN A 1 201 ? 6.716 14.403 15.690 1.00 77.06 201 GLN A O 1
ATOM 1656 N N . SER A 1 202 ? 5.401 13.776 13.995 1.00 68.62 202 SER A N 1
ATOM 1657 C CA . SER A 1 202 ? 4.966 15.127 13.639 1.00 68.62 202 SER A CA 1
ATOM 1658 C C . SER A 1 202 ? 3.626 15.091 12.904 1.00 68.62 202 SER A C 1
ATOM 1660 O O . SER A 1 202 ? 3.286 14.124 12.221 1.00 68.62 202 SER A O 1
ATOM 1662 N N . ALA A 1 203 ? 2.836 16.148 13.072 1.00 61.50 203 ALA A N 1
ATOM 1663 C CA . ALA A 1 203 ? 1.586 16.353 12.356 1.00 61.50 203 ALA A CA 1
ATOM 1664 C C . ALA A 1 203 ? 1.554 17.795 11.854 1.00 61.50 203 ALA A C 1
ATOM 1666 O O . ALA A 1 203 ? 1.741 18.732 12.628 1.00 61.50 203 ALA A O 1
ATOM 1667 N N . TRP A 1 204 ? 1.321 17.966 10.557 1.00 64.31 204 TRP A N 1
ATOM 1668 C CA . TRP A 1 204 ? 1.196 19.278 9.934 1.00 64.31 204 TRP A CA 1
ATOM 1669 C C . TRP A 1 204 ? -0.280 19.520 9.656 1.00 64.31 204 TRP A C 1
ATOM 1671 O O . TRP A 1 204 ? -0.890 18.792 8.876 1.00 64.31 204 TRP A O 1
ATOM 1681 N N . PHE A 1 205 ? -0.867 20.522 10.305 1.00 56.62 205 PHE A N 1
ATOM 1682 C CA . PHE A 1 205 ? -2.241 20.924 10.031 1.00 56.62 205 PHE A CA 1
ATOM 1683 C C . PHE A 1 205 ? -2.214 22.219 9.228 1.00 56.62 205 PHE A C 1
ATOM 1685 O O . PHE A 1 205 ? -1.806 23.262 9.740 1.00 56.62 205 PHE A O 1
ATOM 1692 N N . ARG A 1 206 ? -2.627 22.160 7.960 1.00 51.06 206 ARG A N 1
ATOM 1693 C CA . ARG A 1 206 ? -2.841 23.367 7.164 1.00 51.06 206 ARG A CA 1
ATOM 1694 C C . ARG A 1 206 ? -4.307 23.750 7.287 1.00 51.06 206 ARG A C 1
ATOM 1696 O O . ARG A 1 206 ? -5.189 23.003 6.875 1.00 51.06 206 ARG A O 1
ATOM 1703 N N . ARG A 1 207 ? -4.562 24.901 7.899 1.00 48.44 207 ARG A N 1
ATOM 1704 C CA . ARG A 1 207 ? -5.877 25.531 7.883 1.00 48.44 207 ARG A CA 1
ATOM 1705 C C . ARG A 1 207 ? -5.934 26.399 6.633 1.00 48.44 207 ARG A C 1
ATOM 1707 O O . ARG A 1 207 ? -5.277 27.436 6.603 1.00 48.44 207 ARG A O 1
ATOM 1714 N N . ASP A 1 208 ? -6.703 25.983 5.634 1.00 50.22 208 ASP A N 1
ATOM 1715 C CA . ASP A 1 208 ? -7.060 26.868 4.526 1.00 50.22 208 ASP A CA 1
ATOM 1716 C C . ASP A 1 208 ? -8.031 27.923 5.072 1.00 50.22 208 ASP A C 1
ATOM 1718 O O . ASP A 1 208 ? -9.239 27.717 5.193 1.00 50.22 208 ASP A O 1
ATOM 1722 N N . LEU A 1 209 ? -7.468 29.046 5.513 1.00 48.91 209 LEU A N 1
ATOM 1723 C CA . LEU A 1 209 ? -8.194 30.304 5.607 1.00 48.91 209 LEU A CA 1
ATOM 1724 C C . LEU A 1 209 ? -8.410 30.722 4.152 1.00 48.91 209 LEU A C 1
ATOM 1726 O O . LEU A 1 209 ? -7.429 30.820 3.426 1.00 48.91 209 LEU A O 1
ATOM 1730 N N . GLY A 1 210 ? -9.660 30.839 3.706 1.00 45.88 210 GLY A N 1
ATOM 1731 C CA . GLY A 1 210 ? -10.044 31.019 2.301 1.00 45.88 210 GLY A CA 1
ATOM 1732 C C . GLY A 1 210 ? -9.597 32.337 1.660 1.00 45.88 210 GLY A C 1
ATOM 1733 O O . GLY A 1 210 ? -10.429 33.086 1.163 1.00 45.88 210 GLY A O 1
ATOM 1734 N N . GLU A 1 211 ? -8.299 32.605 1.638 1.00 43.50 211 GLU A N 1
ATOM 1735 C CA . GLU A 1 211 ? -7.673 33.700 0.919 1.00 43.50 211 GLU A CA 1
ATOM 1736 C C . GLU A 1 211 ? -6.802 33.100 -0.184 1.00 43.50 211 GLU A C 1
ATOM 1738 O O . GLU A 1 211 ? -5.846 32.359 0.054 1.00 43.50 211 GLU A O 1
ATOM 1743 N N . THR A 1 212 ? -7.180 33.387 -1.427 1.00 47.66 212 THR A N 1
ATOM 1744 C CA . THR A 1 212 ? -6.369 33.125 -2.618 1.00 47.66 212 THR A CA 1
ATOM 1745 C C . THR A 1 212 ? -4.960 33.694 -2.422 1.00 47.66 212 THR A C 1
ATOM 1747 O O . THR A 1 212 ? -4.848 34.892 -2.152 1.00 47.66 212 THR A O 1
ATOM 1750 N N . PRO A 1 213 ? -3.880 32.908 -2.580 1.00 37.62 213 PRO A N 1
ATOM 1751 C CA . PRO A 1 213 ? -2.540 33.453 -2.435 1.00 37.62 213 PRO A CA 1
ATOM 1752 C C . PRO A 1 213 ? -2.198 34.326 -3.654 1.00 37.62 213 PRO A C 1
ATOM 1754 O O . PRO A 1 213 ? -2.355 33.865 -4.790 1.00 37.62 213 PRO A O 1
ATOM 1757 N N . PRO A 1 214 ? -1.694 35.560 -3.468 1.00 38.81 214 PRO A N 1
ATOM 1758 C CA . PRO A 1 214 ? -0.988 36.237 -4.538 1.00 38.81 214 PRO A CA 1
ATOM 1759 C C . PRO A 1 214 ? 0.320 35.480 -4.788 1.00 38.81 214 PRO A C 1
ATOM 1761 O O . PRO A 1 214 ? 0.969 34.998 -3.861 1.00 38.81 214 PRO A O 1
ATOM 1764 N N . TYR A 1 215 ? 0.668 35.344 -6.062 1.00 41.62 215 TYR A N 1
ATOM 1765 C CA . TYR A 1 215 ? 1.911 34.783 -6.575 1.00 41.62 215 TYR A CA 1
ATOM 1766 C C . TYR A 1 215 ? 3.117 35.035 -5.652 1.00 41.62 215 TYR A C 1
ATOM 1768 O O . TYR A 1 215 ? 3.619 36.153 -5.569 1.00 41.62 215 TYR A O 1
ATOM 1776 N N . CYS A 1 216 ? 3.627 33.987 -5.001 1.00 33.69 216 CYS A N 1
ATOM 1777 C CA . CYS A 1 216 ? 4.948 34.025 -4.384 1.00 33.69 216 CYS A CA 1
ATOM 1778 C C . CYS A 1 216 ? 5.925 33.270 -5.281 1.00 33.69 216 CYS A C 1
ATOM 1780 O O . CYS A 1 216 ? 6.019 32.045 -5.258 1.00 33.69 216 CYS A O 1
ATOM 1782 N N . ILE A 1 217 ? 6.643 34.055 -6.080 1.00 40.94 217 ILE A N 1
ATOM 1783 C CA . ILE A 1 217 ? 7.923 33.691 -6.675 1.00 40.94 217 ILE A CA 1
ATOM 1784 C C . ILE A 1 217 ? 8.866 33.352 -5.517 1.00 40.94 217 ILE A C 1
ATOM 1786 O O . ILE A 1 217 ? 9.184 34.219 -4.705 1.00 40.94 217 ILE A O 1
ATOM 1790 N N . SER A 1 218 ? 9.331 32.110 -5.440 1.00 33.81 218 SER A N 1
ATOM 1791 C CA . SER A 1 218 ? 10.508 31.764 -4.646 1.00 33.81 218 SER A CA 1
ATOM 1792 C C . SER A 1 218 ? 11.570 31.210 -5.585 1.00 33.81 218 SER A C 1
ATOM 1794 O O . SER A 1 218 ? 11.435 30.106 -6.112 1.00 33.81 218 SER A O 1
ATOM 1796 N N . ASN A 1 219 ? 12.597 32.029 -5.806 1.00 28.34 219 ASN A N 1
ATOM 1797 C CA . ASN A 1 219 ? 13.855 31.644 -6.435 1.00 28.34 219 ASN A CA 1
ATOM 1798 C C . ASN A 1 219 ? 14.558 30.519 -5.647 1.00 28.34 219 ASN A C 1
ATOM 1800 O O . ASN A 1 219 ? 14.303 30.359 -4.450 1.00 28.34 219 ASN A O 1
ATOM 1804 N N . PRO A 1 220 ? 15.443 29.752 -6.310 1.00 40.97 220 PRO A N 1
ATOM 1805 C CA . PRO A 1 220 ? 16.118 28.601 -5.724 1.00 40.97 220 PRO A CA 1
ATOM 1806 C C . PRO A 1 220 ? 17.335 29.004 -4.874 1.00 40.97 220 PRO A C 1
ATOM 1808 O O . PRO A 1 220 ? 17.783 30.149 -4.926 1.00 40.97 220 PRO A O 1
ATOM 1811 N N . CYS A 1 221 ? 17.885 27.989 -4.194 1.00 33.12 221 CYS A N 1
ATOM 1812 C CA . CYS A 1 221 ? 19.172 27.898 -3.483 1.00 33.12 221 CYS A CA 1
ATOM 1813 C C . CYS A 1 221 ? 19.093 28.004 -1.950 1.00 33.12 221 CYS A C 1
ATOM 1815 O O . CYS A 1 221 ? 18.951 29.090 -1.393 1.00 33.12 221 CYS A O 1
ATOM 1817 N N . LEU A 1 222 ? 19.268 26.860 -1.278 1.00 31.80 222 LEU A N 1
ATOM 1818 C CA . LEU A 1 222 ? 20.550 26.429 -0.696 1.00 31.80 222 LEU A CA 1
ATOM 1819 C C . LEU A 1 222 ? 20.614 24.895 -0.674 1.00 31.80 222 LEU A C 1
ATOM 1821 O O . LEU A 1 222 ? 19.550 24.274 -0.450 1.00 31.80 222 LEU A O 1
#

Radius of gyration: 19.96 Å; chains: 1; bounding box: 49×57×56 Å

Sequence (222 aa):
MTALGPNYIGGFVRGLPVMFLDAALLWQRYPLFARGFHRVKPSKPRSDCLPTWCWTGWGGHIRLASWEGASDYVKSSTQLQCFTEGSCTIPLVEWYIRNTKESVPERILHQNEWFRYKCRFFADNERELPSGWTQHDIESSTRSSWTEVDCWKCRPKKTLRSYYTHDSDPCTEFWYPIPTTDTCQAPTPLLSGRYLSCRTQSAWFRRDLGETPPYCISNPCL

Foldseek 3Di:
DDDDDLFQVLGAALNFRQQLNQLSLLKDADPDDKPQFDFDDDPDPPPPQRAPSRPVRTDTDIDPVSNLQLQQFFPDFPPDDNDLDDHHDDDFKWKFFDQDPPGDTHTRPNGNVQVVCVLCVVVPNCPDAAPQKDKDFDDPVNQDPVQQSCPPPDDPRDRQGIWMDGNVGNRTITSGDGHTHPDPDRNDHNHHGRDMDIDGPDDDDDDCPPDDDDDDDDDDDD